Protein 7E0Z (pdb70)

B-factor: mean 30.88, std 7.84, range [14.85, 77.68]

Secondary structure (DSSP, 8-state):
-HHHHHHHHHHHHHHHHHT-------GGGEEEEEEEEE-SSEEEEEEEETTT--EEEEEEEEHHHHHHTT-HHHHHHHHHHHHH---TTBPPEEEEEE-SSEEEEEEEP-TT-BHHHHHHHH-S--HHHHHHHHHHHHHHHHHHHHTTEE----SGGGEEE-TTS-EEE---TT-EE-SS-B--EE-GGG--HHHHTT--B-THHHHHHHHHHHHHHHHSS-SS--SSHHHHHHHHHHT-----TTS-HHHHHHHHHHS-SSTTT-TTSSTTTTHHHHTSGGGTT--HHHHHTT-SPPS-----SSTT--TTS--------------STGGGTT-/---------EE-

GO terms:
  GO:0004691 cAMP-dependent protein kinase activity (F, IDA)
  GO:0036126 sperm flagellum (C, IDA)
  GO:0001669 acrosomal vesicle (C, IDA)
  GO:0045879 negative regulation of smoothened signaling pathway (P, IDA)
  GO:0051726 regulation of cell cycle (P, IDA)
  GO:0048240 sperm capacitation (P, IDA)
  GO:0106310 protein serine kinase activity (F, EXP)
  GO:0035773 insulin secretion involved in cellular response to glucose stimulus (P, IMP)
  GO:0005515 protein binding (F, IPI)
  GO:0097546 ciliary base (C, IDA)
  GO:0004672 protein kinase activity (F, IDA)
  GO:0004674 protein serine/threonine kinase activity (F, IDA)
  GO:0031594 neuromuscular junction (C, IDA)
  GO:0005634 nucleus (C, IDA)
  GO:0005737 cytoplasm (C, IDA)
  GO:0005739 mitochondrion (C, IDA)
  GO:0005811 lipid droplet (C, IDA)
  GO:0005829 cytosol (C, IDA)
  GO:0005886 plasma membrane (C, IDA)
  GO:0045722 positive regulation of gluconeogenesis (P, IDA)

Foldseek 3Di:
DVVVVVLVVQLVQLVVLLVVFAQPDDPVQKDFDAFQAADDFGTWTWIARVPVGAIWIKTKGWVVVCVVVVQLVLVLQQQSNQDRHDAPQAWHFDGWHAAQTITITTTHDAQQAFQLVVLLVVLADALVQLLLQLLRLLVVLVNCVSNQKAQAADDRNQWGQHQQRYTYGHDSSRIDRDDAWDFEDYDLLQAALCNVVRPTDGNLSSLSSSLQRSQCRHRVHGFFDDDDSVRSSVVLNVLDGDHDPPDDPLNVVLSSQSSPNPLCRHAQNHPVHSVVVCVRPSNPVPPSVCSRVVVDRRPDGGDADDPPGNVNGDHDDDDDDDRPGRDPCVSNVSD/DDDDDDDDDDDD

Organism: Mus musculus (NCBI:txid10090)

Radius of gyration: 19.73 Å; Cα contacts (8 Å, |Δi|>4): 624; chains: 2; bounding box: 48×46×60 Å

Sequence (347 aa):
ESVKEFLAKAKEDFLKKWETPQNTAQLDQFDRIKTLGTGSFGRVMLVKHKESGNHYAMKILDKQKVVKLKQIEHTLNEKRILQAVNFPFLVKLEFSFKDNSNLYMVMEYVAGGEMFSHLRRIGRFSEPHARFYAAQIVLTFEYLHSLDLIYRDLKPENLLIDQQGYIQVTDFGFAKRVKGRTWLCGTPEYLAPEIILSKGYNKAVDWWALGVLIYEMAAGYPPFFADQPIQIYEKIVSGKVRFPSHFSSDLKDLLRNLLQVDLTKRFGNLKNGVNDIKNHKWFATTDWIAIYQRKVEAPFIPKFKGPGDTSNFDDYEEEEIRVINEKCGKEFTEFTRSAIRRASTIE

Solvent-accessible surface area: 15486 Å² total

InterPro domains:
  IPR000719 Protein kinase domain [PF00069] (45-298)
  IPR000719 Protein kinase domain [PS50011] (44-298)
  IPR000719 Protein kinase domain [SM00220] (44-298)
  IPR000961 AGC-kinase, C-terminal [PS51285] (299-351)
  IPR000961 AGC-kinase, C-terminal [SM00133] (299-351)
  IPR008271 Serine/threonine-protein kinase, active site [PS00108] (163-175)
  IPR011009 Protein kinase-like domain superfamily [SSF56112] (28-339)
  IPR017441 Protein kinase, ATP binding site [PS00107] (50-73)
  IPR044109 cAMP-dependent protein kinase catalytic subunit [cd14209] (42-331)

Structure (mmCIF, N/CA/C/O backbone):
data_7E0Z
#
_entry.id   7E0Z
#
_cell.length_a   52.571
_cell.length_b   70.485
_cell.length_c   99.035
_cell.angle_alpha   90.000
_cell.angle_beta   90.000
_cell.angle_gamma   90.000
#
_symmetry.space_group_name_H-M   'P 2 21 21'
#
loop_
_entity.id
_entity.type
_entity.pdbx_description
1 polymer 'cAMP-dependent protein kinase catalytic subunit alpha'
2 polymer PLN
3 non-polymer 'PHOSPHOAMINOPHOSPHONIC ACID-ADENYLATE ESTER'
4 non-polymer 'MAGNESIUM ION'
5 water water
#
loop_
_atom_site.group_PDB
_atom_site.id
_atom_site.type_symbol
_atom_site.label_atom_id
_atom_site.label_alt_id
_atom_site.label_comp_id
_atom_site.label_asym_id
_atom_site.label_entity_id
_atom_site.label_seq_id
_atom_site.pdbx_PDB_ins_code
_atom_site.Cartn_x
_atom_site.Cartn_y
_atom_site.Cartn_z
_atom_site.occupancy
_atom_site.B_iso_or_equiv
_atom_site.auth_seq_id
_atom_site.auth_comp_id
_atom_site.auth_asym_id
_atom_site.auth_atom_id
_atom_site.pdbx_PDB_model_num
ATOM 1 N N . GLU A 1 17 ? 16.767 -7.467 44.951 1.00 39.63 13 GLU A N 1
ATOM 2 C CA . GLU A 1 17 ? 15.791 -6.379 44.984 1.00 44.30 13 GLU A CA 1
ATOM 3 C C . GLU A 1 17 ? 14.733 -6.556 43.886 1.00 42.53 13 GLU A C 1
ATOM 4 O O . GLU A 1 17 ? 15.052 -6.967 42.768 1.00 41.60 13 GLU A O 1
ATOM 10 N N . SER A 1 18 ? 13.474 -6.248 44.209 1.00 41.50 14 SER A N 1
ATOM 11 C CA . SER A 1 18 ? 12.408 -6.320 43.211 1.00 37.97 14 SER A CA 1
ATOM 12 C C . SER A 1 18 ? 12.689 -5.395 42.032 1.00 40.72 14 SER A C 1
ATOM 13 O O . SER A 1 18 ? 12.528 -5.788 40.868 1.00 36.82 14 SER A O 1
ATOM 15 N N . VAL A 1 19 ? 13.125 -4.168 42.319 1.00 38.58 15 VAL A N 1
ATOM 16 C CA . VAL A 1 19 ? 13.399 -3.187 41.271 1.00 36.50 15 VAL A CA 1
ATOM 17 C C . VAL A 1 19 ? 14.485 -3.697 40.329 1.00 37.82 15 VAL A C 1
ATOM 18 O O . VAL A 1 19 ? 14.343 -3.639 39.100 1.00 38.37 15 VAL A O 1
ATOM 22 N N . LYS A 1 20 ? 15.582 -4.214 40.894 1.00 36.74 16 LYS A N 1
ATOM 23 C CA . LYS A 1 20 ? 16.716 -4.651 40.082 1.00 35.28 16 LYS A CA 1
ATOM 24 C C . LYS A 1 20 ? 16.316 -5.779 39.136 1.00 39.69 16 LYS A C 1
ATOM 25 O O . LYS A 1 20 ? 16.675 -5.769 37.949 1.00 33.25 16 LYS A O 1
ATOM 27 N N . GLU A 1 21 ? 15.570 -6.767 39.648 1.00 34.47 17 GLU A N 1
ATOM 28 C CA . GLU A 1 21 ? 15.097 -7.851 38.794 1.00 36.11 17 GLU A CA 1
ATOM 29 C C . GLU A 1 21 ? 14.175 -7.316 37.704 1.00 39.24 17 GLU A C 1
ATOM 30 O O . GLU A 1 21 ? 14.290 -7.716 36.535 1.00 35.14 17 GLU A O 1
ATOM 32 N N . PHE A 1 22 ? 13.270 -6.393 38.068 1.00 33.69 18 PHE A N 1
ATOM 33 C CA . PHE A 1 22 ? 12.395 -5.762 37.080 1.00 33.69 18 PHE A CA 1
ATOM 34 C C . PHE A 1 22 ? 13.206 -5.105 35.964 1.00 33.07 18 PHE A C 1
ATOM 35 O O . PHE A 1 22 ? 12.963 -5.348 34.778 1.00 30.20 18 PHE A O 1
ATOM 43 N N . LEU A 1 23 ? 14.185 -4.272 36.331 1.00 34.99 19 LEU A N 1
ATOM 44 C CA . LEU A 1 23 ? 14.995 -3.592 35.324 1.00 36.38 19 LEU A CA 1
ATOM 45 C C . LEU A 1 23 ? 15.719 -4.584 34.428 1.00 33.32 19 LEU A C 1
ATOM 46 O O . LEU A 1 23 ? 15.819 -4.373 33.211 1.00 32.09 19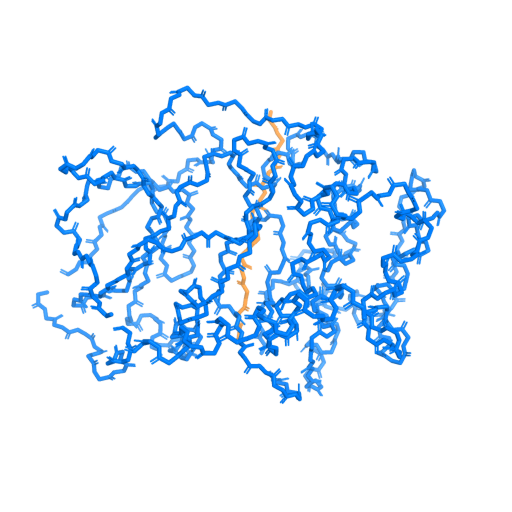 LEU A O 1
ATOM 51 N N . ALA A 1 24 ? 16.232 -5.670 35.016 1.00 33.62 20 ALA A N 1
ATOM 52 C CA . ALA A 1 24 ? 16.990 -6.649 34.243 1.00 32.72 20 ALA A CA 1
ATOM 53 C C . ALA A 1 24 ? 16.114 -7.314 33.192 1.00 30.48 20 ALA A C 1
ATOM 54 O O . ALA A 1 24 ? 16.551 -7.531 32.055 1.00 29.25 20 ALA A O 1
ATOM 56 N N . LYS A 1 25 ? 14.867 -7.636 33.548 1.00 29.27 21 LYS A N 1
ATOM 57 C CA . LYS A 1 25 ? 13.940 -8.159 32.549 1.00 33.14 21 LYS A CA 1
ATOM 58 C C . LYS A 1 25 ? 13.578 -7.097 31.509 1.00 32.23 21 LYS A C 1
ATOM 59 O O . LYS A 1 25 ? 13.473 -7.406 30.317 1.00 30.26 21 LYS A O 1
ATOM 65 N N . ALA A 1 26 ? 13.388 -5.839 31.940 1.00 31.51 22 ALA A N 1
ATOM 66 C CA . ALA A 1 26 ? 13.130 -4.754 30.995 1.00 31.52 22 ALA A CA 1
ATOM 67 C C . ALA A 1 26 ? 14.253 -4.639 29.967 1.00 31.88 22 ALA A C 1
ATOM 68 O O . ALA A 1 26 ? 13.993 -4.442 28.775 1.00 29.72 22 ALA A O 1
ATOM 70 N N . LYS A 1 27 ? 15.508 -4.781 30.410 1.00 29.76 23 LYS A N 1
ATOM 71 C CA . LYS A 1 27 ? 16.636 -4.727 29.489 1.00 28.99 23 LYS A CA 1
ATOM 72 C C . LYS A 1 27 ? 16.571 -5.854 28.470 1.00 31.76 23 LYS A C 1
ATOM 73 O O . LYS A 1 27 ? 16.819 -5.635 27.277 1.00 33.67 23 LYS A O 1
ATOM 79 N N . GLU A 1 28 ? 16.225 -7.065 28.918 1.00 33.67 24 GLU A N 1
ATOM 80 C CA . GLU A 1 28 ? 16.120 -8.198 28.002 1.00 31.22 24 GLU A CA 1
ATOM 81 C C . GLU A 1 28 ? 15.079 -7.931 26.921 1.00 31.58 24 GLU A C 1
ATOM 82 O O . GLU A 1 28 ? 15.354 -8.088 25.726 1.00 31.99 24 GLU A O 1
ATOM 84 N N . ASP A 1 29 ? 13.871 -7.529 27.331 1.00 32.95 25 ASP A N 1
ATOM 85 C CA . ASP A 1 29 ? 12.835 -7.134 26.376 1.00 36.82 25 ASP A CA 1
ATOM 86 C C . ASP A 1 29 ? 13.352 -6.092 25.395 1.00 34.51 25 ASP A C 1
ATOM 87 O O . ASP A 1 29 ? 13.133 -6.198 24.182 1.00 31.81 25 ASP A O 1
ATOM 92 N N . PHE A 1 30 ? 14.048 -5.074 25.913 1.00 31.25 26 PHE A N 1
ATOM 93 C CA . PHE A 1 30 ? 14.491 -3.973 25.065 1.00 29.44 26 PHE A CA 1
ATOM 94 C C . PHE A 1 30 ? 15.512 -4.438 24.032 1.00 30.26 26 PHE A C 1
ATOM 95 O O . PHE A 1 30 ? 15.382 -4.125 22.842 1.00 33.97 26 PHE A O 1
ATOM 103 N N . LEU A 1 31 ? 16.544 -5.181 24.461 1.00 30.01 27 LEU A N 1
ATOM 104 C CA . LEU A 1 31 ? 17.594 -5.564 23.512 1.00 33.84 27 LEU A CA 1
ATOM 105 C C . LEU A 1 31 ? 17.038 -6.416 22.377 1.00 36.91 27 LEU A C 1
ATOM 106 O O . LEU A 1 31 ? 17.512 -6.315 21.234 1.00 36.74 27 LEU A O 1
ATOM 111 N N . LYS A 1 32 ? 16.013 -7.227 22.669 1.00 30.62 28 LYS A N 1
ATOM 112 C CA . LYS A 1 32 ? 15.341 -7.998 21.633 1.00 34.40 28 LYS A CA 1
ATOM 113 C C . LYS A 1 32 ? 14.719 -7.079 20.586 1.00 37.27 28 LYS A C 1
ATOM 114 O O . LYS A 1 32 ? 14.989 -7.213 19.388 1.00 37.43 28 LYS A O 1
ATOM 116 N N . LYS A 1 33 ? 13.886 -6.129 21.014 1.00 33.51 29 LYS A N 1
ATOM 117 C CA . LYS A 1 33 ? 13.274 -5.246 20.031 1.00 34.68 29 LYS A CA 1
ATOM 118 C C . LYS A 1 33 ? 14.289 -4.302 19.415 1.00 36.24 29 LYS A C 1
ATOM 119 O O . LYS A 1 33 ? 14.074 -3.828 18.298 1.00 40.39 29 LYS A O 1
ATOM 125 N N . TRP A 1 34 ? 15.384 -4.019 20.120 1.00 35.87 30 TRP A N 1
ATOM 126 C CA . TRP A 1 34 ? 16.422 -3.141 19.589 1.00 35.26 30 TRP A CA 1
ATOM 127 C C . TRP A 1 34 ? 17.034 -3.705 18.317 1.00 38.90 30 TRP A C 1
ATOM 128 O O . TRP A 1 34 ? 17.497 -2.948 17.458 1.00 35.73 30 TRP A O 1
ATOM 139 N N . GLU A 1 35 ? 17.061 -5.031 18.195 1.00 40.71 31 GLU A N 1
ATOM 140 C CA . GLU A 1 35 ? 17.530 -5.710 16.998 1.00 45.68 31 GLU A CA 1
ATOM 141 C C . GLU A 1 35 ? 16.390 -6.150 16.083 1.00 47.85 31 GLU A C 1
ATOM 142 O O . GLU A 1 35 ? 16.630 -6.895 15.133 1.00 53.07 31 GLU A O 1
ATOM 148 N N . THR A 1 36 ? 15.155 -5.717 16.354 1.00 50.08 32 THR A N 1
ATOM 149 C CA . THR A 1 36 ? 14.020 -5.958 15.468 1.00 46.68 32 THR A CA 1
ATOM 150 C C . THR A 1 36 ? 14.054 -5.058 14.237 1.00 49.68 32 THR A C 1
ATOM 151 O O . THR A 1 36 ? 13.541 -5.471 13.188 1.00 56.04 32 THR A O 1
ATOM 153 N N . PRO A 1 37 ? 14.603 -3.816 14.309 1.00 53.38 33 PRO A N 1
ATOM 154 C CA . PRO A 1 37 ? 14.792 -3.038 13.071 1.00 67.76 33 PRO A CA 1
ATOM 155 C C . PRO A 1 37 ? 15.378 -3.830 11.884 1.00 64.80 33 PRO A C 1
ATOM 156 O O . PRO A 1 37 ? 14.623 -4.255 10.992 1.00 56.17 33 PRO A O 1
ATOM 160 N N . GLN A 1 39 ? 9.995 -2.476 9.728 1.00 49.92 35 GLN A N 1
ATOM 161 C CA . GLN A 1 39 ? 10.254 -1.590 8.590 1.00 53.20 35 GLN A CA 1
ATOM 162 C C . GLN A 1 39 ? 9.004 -1.393 7.740 1.00 50.67 35 GLN A C 1
ATOM 163 O O . GLN A 1 39 ? 8.432 -2.366 7.254 1.00 57.95 35 GLN A O 1
ATOM 169 N N . ASN A 1 40 ? 8.596 -0.141 7.551 1.00 42.89 36 ASN A N 1
ATOM 170 C CA . ASN A 1 40 ? 7.466 0.206 6.686 1.00 43.55 36 ASN A CA 1
ATOM 171 C C . ASN A 1 40 ? 6.216 -0.599 7.065 1.00 38.14 36 ASN A C 1
ATOM 172 O O . ASN A 1 40 ? 5.744 -1.456 6.323 1.00 36.20 36 ASN A O 1
ATOM 177 N N . THR A 1 41 ? 5.683 -0.304 8.249 1.00 36.73 37 THR A N 1
ATOM 178 C CA . THR A 1 41 ? 4.538 -1.065 8.749 1.00 39.02 37 THR A CA 1
ATOM 179 C C . THR A 1 41 ? 3.196 -0.411 8.412 1.00 35.05 37 THR A C 1
ATOM 180 O O . THR A 1 41 ? 2.148 -0.926 8.831 1.00 36.91 37 THR A O 1
ATOM 184 N N . ALA A 1 42 ? 3.209 0.698 7.671 1.00 35.85 38 ALA A N 1
ATOM 185 C CA . ALA A 1 42 ? 2.014 1.378 7.176 1.00 29.05 38 ALA A CA 1
ATOM 186 C C . ALA A 1 42 ? 2.434 2.243 5.988 1.00 33.57 38 ALA A C 1
ATOM 187 O O . ALA A 1 42 ? 3.603 2.248 5.584 1.00 32.75 38 ALA A O 1
ATOM 189 N N . GLN A 1 43 ? 1.470 2.965 5.415 1.00 28.02 39 GLN A N 1
ATOM 190 C CA . GLN A 1 43 ? 1.747 3.902 4.335 1.00 29.19 39 GLN A CA 1
ATOM 191 C C . GLN A 1 43 ? 0.827 5.111 4.469 1.00 29.48 39 GLN A C 1
ATOM 192 O O . GLN A 1 43 ? -0.269 5.020 5.038 1.00 28.06 39 GLN A O 1
ATOM 198 N N . LE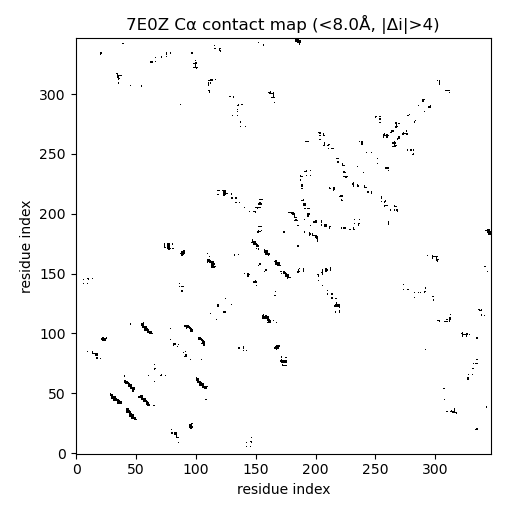U A 1 44 ? 1.286 6.246 3.932 1.00 27.37 40 LEU A N 1
ATOM 199 C CA . LEU A 1 44 ? 0.573 7.515 4.119 1.00 27.54 40 LEU A CA 1
ATOM 200 C C . LEU A 1 44 ? -0.874 7.433 3.629 1.00 31.88 40 LEU A C 1
ATOM 201 O O . LEU A 1 44 ? -1.791 7.962 4.276 1.00 25.69 40 LEU A O 1
ATOM 206 N N . ASP A 1 45 ? -1.089 6.751 2.497 1.00 32.06 41 ASP A N 1
ATOM 207 C CA 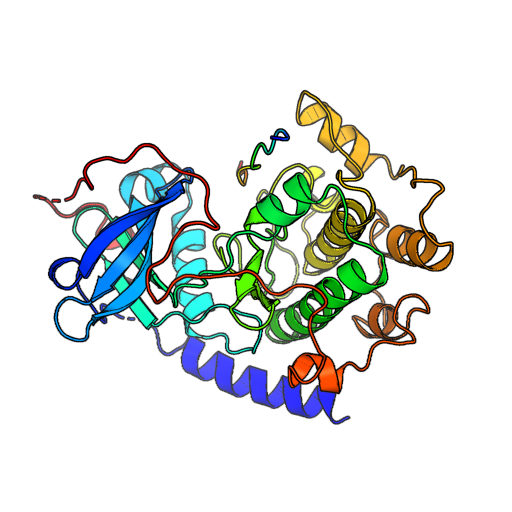. ASP A 1 45 ? -2.375 6.423 1.886 1.00 33.55 41 ASP A CA 1
ATOM 208 C C . ASP A 1 45 ? -3.469 5.999 2.852 1.00 28.31 41 ASP A C 1
ATOM 209 O O . ASP A 1 45 ? -4.657 6.088 2.533 1.00 28.30 41 ASP A O 1
ATOM 214 N N . GLN A 1 46 ? -3.080 5.428 3.975 1.00 27.15 42 GLN A N 1
ATOM 215 C CA . GLN A 1 46 ? -4.039 4.765 4.838 1.00 29.93 42 GLN A CA 1
ATOM 216 C C . GLN A 1 46 ? -4.664 5.695 5.861 1.00 25.95 42 GLN A C 1
ATOM 217 O O . GLN A 1 46 ? -5.600 5.273 6.551 1.00 24.81 42 GLN A O 1
ATOM 223 N N . PHE A 1 47 ? -4.192 6.947 5.951 1.00 25.32 43 PHE A N 1
ATOM 224 C CA . PHE A 1 47 ? -4.598 7.882 6.995 1.00 23.45 43 PHE A CA 1
ATOM 225 C C . PHE A 1 47 ? -5.201 9.147 6.397 1.00 27.39 43 PHE A C 1
ATOM 226 O O . PHE A 1 47 ? -4.617 9.754 5.491 1.00 25.36 43 PHE A O 1
ATOM 234 N N . ASP A 1 48 ? -6.372 9.540 6.904 1.00 23.27 44 ASP A N 1
ATOM 235 C CA . ASP A 1 48 ? -6.820 10.921 6.769 1.00 26.15 44 ASP A CA 1
ATOM 236 C C . ASP A 1 48 ? -6.001 11.820 7.697 1.00 28.99 44 ASP A C 1
ATOM 237 O O . ASP A 1 48 ? -5.924 11.568 8.906 1.00 30.20 44 ASP A O 1
ATOM 242 N N . ARG A 1 49 ? -5.383 12.863 7.143 1.00 30.98 45 ARG A N 1
ATOM 243 C CA . ARG A 1 49 ? -4.725 13.880 7.959 1.00 26.25 45 ARG A CA 1
ATOM 244 C C . ARG A 1 49 ? -5.763 14.920 8.367 1.00 32.81 45 ARG A C 1
ATOM 245 O O . ARG A 1 49 ? -6.425 15.515 7.509 1.00 29.65 45 ARG A O 1
ATOM 253 N N . ILE A 1 50 ? -5.928 15.126 9.670 1.00 30.73 46 ILE A N 1
ATOM 254 C CA . ILE A 1 50 ? -7.044 15.893 10.203 1.00 26.65 46 ILE A CA 1
ATOM 255 C C . ILE A 1 50 ? -6.608 17.272 10.707 1.00 24.46 46 ILE A C 1
ATOM 256 O O . ILE A 1 50 ? -7.214 18.284 10.356 1.00 29.23 46 ILE A O 1
ATOM 261 N N . LYS A 1 51 ? -5.553 17.338 11.517 1.00 23.81 47 LYS A N 1
ATOM 262 C CA . LYS A 1 51 ? -5.226 18.610 12.151 1.00 25.47 47 LYS A CA 1
ATOM 263 C C . LYS A 1 51 ? -3.790 18.570 12.638 1.00 21.42 47 LYS A C 1
ATOM 264 O O . LYS A 1 51 ? -3.309 17.530 13.073 1.00 24.72 47 LYS A O 1
ATOM 270 N N . THR A 1 52 ? -3.119 19.711 12.584 1.00 22.75 48 THR A N 1
ATOM 271 C CA . THR A 1 52 ? -1.784 19.814 13.151 1.00 25.74 48 THR A CA 1
ATOM 272 C C . THR A 1 52 ? -1.855 19.977 14.664 1.00 26.25 48 THR A C 1
ATOM 273 O O . THR A 1 52 ? -2.570 20.844 15.182 1.00 25.99 48 THR A O 1
ATOM 277 N N . LEU A 1 53 ? -1.102 19.143 15.373 1.00 26.05 49 LEU A N 1
ATOM 278 C CA . LEU A 1 53 ? -1.064 19.197 16.826 1.00 26.67 49 LEU A CA 1
ATOM 279 C C . LEU A 1 53 ? 0.100 20.012 17.342 1.00 26.63 49 LEU A C 1
ATOM 280 O O . LEU A 1 53 ? 0.055 20.494 18.481 1.00 26.46 49 LEU A O 1
ATOM 285 N N . GLY A 1 54 ? 1.140 20.145 16.537 1.00 24.44 50 GLY A N 1
ATOM 286 C CA . GLY A 1 54 ? 2.361 20.796 16.932 1.00 25.50 50 GLY A CA 1
ATOM 287 C C . GLY A 1 54 ? 3.266 20.847 15.729 1.00 28.48 50 GLY A C 1
ATOM 288 O O . GLY A 1 54 ? 3.244 19.931 14.897 1.00 28.91 50 GLY A O 1
ATOM 289 N N . THR A 1 55 ? 4.035 21.920 15.604 1.00 26.04 51 THR A N 1
ATOM 290 C CA . THR A 1 55 ? 4.986 22.072 14.518 1.00 30.44 51 THR A CA 1
ATOM 291 C C . THR A 1 55 ? 6.388 22.133 15.098 1.00 34.43 51 THR A C 1
ATOM 292 O O . THR A 1 55 ? 6.589 22.616 16.215 1.00 40.58 51 THR A O 1
ATOM 296 N N . GLY A 1 56 ? 7.352 21.638 14.335 1.00 35.64 52 GLY A N 1
ATOM 297 C CA . GLY A 1 56 ? 8.731 21.683 14.764 1.00 32.97 52 GLY A CA 1
ATOM 298 C C . GLY A 1 56 ? 9.643 22.106 13.637 1.00 35.60 52 GLY A C 1
ATOM 299 O O . GLY A 1 56 ? 9.175 22.478 12.555 1.00 36.21 52 GLY A O 1
ATOM 300 N N . SER A 1 57 ? 10.955 22.038 13.874 1.00 40.16 53 SER A N 1
ATOM 301 C CA . SER A 1 57 ? 11.902 22.572 12.904 1.00 37.37 53 SER A CA 1
ATOM 302 C C . SER A 1 57 ? 11.984 21.706 11.658 1.00 37.95 53 SER A C 1
ATOM 303 O O . SER A 1 57 ? 12.237 22.226 10.560 1.00 34.47 53 SER A O 1
ATOM 306 N N . PHE A 1 58 ? 11.758 20.396 11.797 1.00 34.59 54 PHE A N 1
ATOM 307 C CA . PHE A 1 58 ? 11.887 19.460 10.686 1.00 34.39 54 PHE A CA 1
ATOM 308 C C . PHE A 1 58 ? 10.547 18.950 10.177 1.00 33.76 54 PHE A C 1
ATOM 309 O O . PHE A 1 58 ? 10.513 18.233 9.171 1.00 32.51 54 PHE A O 1
ATOM 317 N N . GLY A 1 59 ? 9.443 19.327 10.821 1.00 37.26 55 GLY A N 1
ATOM 318 C CA . GLY A 1 59 ? 8.128 18.986 10.313 1.00 31.13 55 GLY A CA 1
ATOM 319 C C . GLY A 1 59 ? 7.001 19.310 11.272 1.00 34.42 55 GLY A C 1
ATOM 320 O O . GLY A 1 59 ? 6.984 20.379 11.900 1.00 33.57 55 GLY A O 1
ATOM 321 N N . ARG A 1 60 ? 6.048 18.389 11.393 1.00 27.22 56 ARG A N 1
ATOM 322 C CA . ARG A 1 60 ? 4.914 18.602 12.273 1.00 29.41 56 ARG A CA 1
ATOM 323 C C . ARG A 1 60 ? 4.379 17.260 12.757 1.00 27.91 56 ARG A C 1
ATOM 324 O O . ARG A 1 60 ? 4.671 16.199 12.196 1.00 21.25 56 ARG A O 1
ATOM 332 N N . VAL A 1 61 ? 3.584 17.324 13.816 1.00 25.01 57 VAL A N 1
ATOM 333 C CA . VAL A 1 61 ? 2.798 16.191 14.282 1.00 25.09 57 VAL A CA 1
ATOM 334 C C . VAL A 1 61 ? 1.336 16.496 13.984 1.00 22.82 57 VAL A C 1
ATOM 335 O O . VAL A 1 61 ? 0.852 17.602 14.270 1.00 23.21 57 VAL A O 1
ATOM 339 N N . MET A 1 62 ? 0.643 15.537 13.379 1.00 20.67 58 MET A N 1
ATOM 340 C CA . MET A 1 62 ? -0.747 15.736 13.010 1.00 22.74 58 MET A CA 1
ATOM 341 C C . MET A 1 62 ? -1.606 14.680 13.671 1.00 20.94 58 MET A C 1
ATOM 342 O O . MET A 1 62 ? -1.185 13.531 13.826 1.00 22.50 58 MET A O 1
ATOM 347 N N . LEU A 1 63 ? -2.805 15.080 14.060 1.00 20.03 59 LEU A N 1
ATOM 348 C CA . LEU A 1 63 ? -3.858 14.105 14.282 1.00 25.09 59 LEU A CA 1
ATOM 349 C C . LEU A 1 63 ? -4.233 13.475 12.953 1.00 25.67 59 LEU A C 1
ATOM 350 O O . LEU A 1 63 ? -4.524 14.179 11.979 1.00 22.51 59 LEU A O 1
ATOM 355 N N . VAL A 1 64 ? -4.215 12.148 12.906 1.00 21.82 60 VAL A N 1
ATOM 356 C CA . VAL A 1 64 ? -4.668 11.411 11.741 1.00 24.88 60 VAL A CA 1
ATOM 357 C C . VAL A 1 64 ? -5.680 10.361 12.185 1.00 24.40 60 VAL A C 1
ATOM 358 O O . VAL A 1 64 ? -5.849 10.077 13.374 1.00 24.66 60 VAL A O 1
ATOM 362 N N . LYS A 1 65 ? -6.370 9.802 11.199 1.00 21.52 61 LYS A N 1
ATOM 363 C CA . LYS A 1 65 ? -7.337 8.741 11.410 1.00 25.07 61 LYS A CA 1
ATOM 364 C C . LYS A 1 65 ? -7.068 7.660 10.381 1.00 25.43 61 LYS A C 1
ATOM 365 O O . LYS A 1 65 ? -7.027 7.952 9.180 1.00 22.75 61 LYS A O 1
ATOM 371 N N . HIS A 1 66 ? -6.869 6.427 10.856 1.00 25.67 62 HIS A N 1
ATOM 372 C CA . HIS A 1 66 ? -6.820 5.255 9.984 1.00 23.93 62 HIS A CA 1
ATOM 373 C C . HIS A 1 66 ? -8.179 5.075 9.309 1.00 25.24 62 HIS A C 1
ATOM 374 O O . HIS A 1 66 ? -9.182 4.822 9.983 1.00 24.86 62 HIS A O 1
ATOM 381 N N . LYS A 1 67 ? -8.215 5.198 7.975 1.00 24.49 63 LYS A N 1
ATOM 382 C CA . LYS A 1 67 ? -9.500 5.287 7.285 1.00 23.57 63 LYS A CA 1
ATOM 383 C C . LYS A 1 67 ? -10.333 4.020 7.440 1.00 26.27 63 LYS A C 1
ATOM 384 O O . LYS A 1 67 ? -11.564 4.103 7.535 1.00 24.35 63 LYS A O 1
ATOM 390 N N . GLU A 1 68 ? -9.693 2.848 7.510 1.00 23.54 64 GLU A N 1
ATOM 391 C CA . GLU A 1 68 ? -10.451 1.602 7.467 1.00 29.53 64 GLU A CA 1
ATOM 392 C C . GLU A 1 68 ? -10.879 1.122 8.852 1.00 28.35 64 GLU A C 1
ATOM 393 O O . GLU A 1 68 ? -12.024 0.684 9.019 1.00 26.82 64 GLU A O 1
ATOM 399 N N . SER A 1 69 ? -10.000 1.232 9.851 1.00 27.00 65 SER A N 1
ATOM 400 C CA . SER A 1 69 ? -10.335 0.873 11.228 1.00 32.89 65 SER A CA 1
ATOM 401 C C . SER A 1 69 ? -11.021 2.002 11.995 1.00 29.98 65 SER A C 1
ATOM 402 O O . SER A 1 69 ? -11.808 1.731 12.914 1.00 30.75 65 SER A O 1
ATOM 405 N N . GLY A 1 70 ? -10.732 3.257 11.662 1.00 25.91 66 GLY A N 1
ATOM 406 C CA . GLY A 1 70 ? -11.297 4.385 12.371 1.00 26.22 66 GLY A CA 1
ATOM 407 C C . GLY A 1 70 ? -10.516 4.841 13.582 1.00 23.77 66 GLY A C 1
ATOM 408 O O . GLY A 1 70 ? -10.940 5.794 14.250 1.00 25.97 66 GLY A O 1
ATOM 409 N N . ASN A 1 71 ? -9.386 4.216 13.877 1.00 23.60 67 ASN A N 1
ATOM 410 C CA . ASN A 1 71 ? -8.576 4.641 15.007 1.00 26.07 67 ASN A CA 1
ATOM 411 C C . ASN A 1 71 ? -7.822 5.920 14.678 1.00 26.46 67 ASN A C 1
ATOM 412 O O . ASN A 1 71 ? -7.386 6.139 13.540 1.00 25.83 67 ASN A O 1
ATOM 417 N N . HIS A 1 72 ? -7.663 6.763 15.693 1.00 24.40 68 HIS A N 1
ATOM 418 C CA . HIS A 1 72 ? -6.881 7.986 15.587 1.00 25.58 68 HIS A CA 1
ATOM 419 C C . HIS A 1 72 ? -5.471 7.781 16.128 1.00 24.27 68 HIS A C 1
ATOM 420 O O . HIS A 1 72 ? -5.242 7.003 17.058 1.00 27.85 68 HIS A O 1
ATOM 427 N N . TYR A 1 73 ? -4.529 8.505 15.532 1.00 23.06 69 TYR A N 1
ATOM 428 C CA . TYR A 1 73 ? -3.127 8.440 15.902 1.00 22.53 69 TYR A CA 1
ATOM 429 C C . TYR A 1 73 ? -2.519 9.837 15.758 1.00 24.83 69 TYR A C 1
ATOM 430 O O . TYR A 1 73 ? -3.127 10.748 15.183 1.00 23.74 69 TYR A O 1
ATOM 439 N N . ALA A 1 74 ? -1.296 9.999 16.263 1.00 20.86 70 ALA A N 1
ATOM 440 C CA . ALA A 1 74 ? -0.510 11.221 16.094 1.00 23.63 70 ALA A CA 1
ATOM 441 C C . ALA A 1 74 ? 0.687 10.873 15.211 1.00 24.33 70 ALA A C 1
ATOM 442 O O . ALA A 1 74 ? 1.535 10.064 15.604 1.00 26.24 70 ALA A O 1
ATOM 444 N N . MET A 1 75 ? 0.757 11.469 14.017 1.00 22.60 71 MET A N 1
ATOM 445 C CA . MET A 1 75 ? 1.797 11.149 13.044 1.00 20.76 71 MET A CA 1
ATOM 446 C C . MET A 1 75 ? 2.822 12.276 13.010 1.00 22.51 71 MET A C 1
ATOM 447 O O . MET A 1 75 ? 2.502 13.406 12.628 1.00 19.35 71 MET A O 1
ATOM 452 N N . LYS A 1 76 ? 4.045 11.974 13.444 1.00 23.18 72 LYS A N 1
ATOM 453 C CA . LYS A 1 76 ? 5.158 12.888 13.253 1.00 20.29 72 LYS A CA 1
ATOM 454 C C . LYS A 1 76 ? 5.698 12.730 11.834 1.00 27.01 72 LYS A C 1
ATOM 455 O O . LYS A 1 76 ? 5.999 11.611 11.390 1.00 21.68 72 LYS A O 1
ATOM 461 N N . ILE A 1 77 ? 5.808 13.851 11.122 1.00 25.53 73 ILE A N 1
ATOM 462 C CA . ILE A 1 77 ? 6.354 13.892 9.769 1.00 24.90 73 ILE A CA 1
ATOM 463 C C . ILE A 1 77 ? 7.697 14.606 9.809 1.00 21.85 73 ILE A C 1
ATOM 464 O O . ILE A 1 77 ? 7.785 15.748 10.274 1.00 28.16 73 ILE A O 1
ATOM 469 N N . LEU A 1 78 ? 8.735 13.941 9.315 1.00 24.63 74 LEU A N 1
ATOM 470 C CA . LEU A 1 78 ? 10.083 14.494 9.235 1.00 28.09 74 LEU A CA 1
ATOM 471 C C . LEU A 1 78 ? 10.504 14.586 7.772 1.00 29.28 74 LEU A C 1
ATOM 472 O O . LEU A 1 78 ? 10.382 13.610 7.030 1.00 28.28 74 LEU A O 1
ATOM 477 N N . ASP A 1 79 ? 11.004 15.752 7.365 1.00 31.85 75 ASP A N 1
ATOM 478 C CA . ASP A 1 79 ? 11.430 15.982 5.993 1.00 27.71 75 ASP A CA 1
ATOM 479 C C . ASP A 1 79 ? 12.863 15.504 5.828 1.00 27.80 75 ASP A C 1
ATOM 480 O O . ASP A 1 79 ? 13.776 16.068 6.436 1.00 29.96 75 ASP A O 1
ATOM 485 N N . LYS A 1 80 ? 13.059 14.486 4.984 1.00 31.78 76 LYS A N 1
ATOM 486 C CA . LYS A 1 80 ? 14.358 13.815 4.911 1.00 36.05 76 LYS A CA 1
ATOM 487 C C . LYS A 1 80 ? 15.468 14.772 4.489 1.00 34.99 76 LYS A C 1
ATOM 488 O O . LYS A 1 80 ? 16.587 14.711 5.021 1.00 29.60 76 LYS A O 1
ATOM 494 N N . GLN A 1 81 ? 15.174 15.660 3.530 1.00 32.91 77 GLN A N 1
ATOM 495 C CA . GLN A 1 81 ? 16.191 16.569 3.011 1.00 33.70 77 GLN A CA 1
ATOM 496 C C . GLN A 1 81 ? 16.681 17.529 4.090 1.00 33.51 77 GLN A C 1
ATOM 497 O O . GLN A 1 81 ? 17.893 17.682 4.292 1.00 35.10 77 GLN A O 1
ATOM 503 N N . LYS A 1 82 ? 15.754 18.186 4.801 1.00 31.01 78 LYS A N 1
ATOM 504 C CA . LYS A 1 82 ? 16.183 19.105 5.850 1.00 31.11 78 LYS A CA 1
ATOM 505 C C . LYS A 1 82 ? 16.879 18.364 6.981 1.00 32.23 78 LYS A C 1
ATOM 506 O O . LYS A 1 82 ? 17.771 18.922 7.631 1.00 33.00 78 LYS A O 1
ATOM 512 N N . VAL A 1 83 ? 16.486 17.111 7.224 1.00 31.55 79 VAL A N 1
ATOM 513 C CA . VAL A 1 83 ? 17.176 16.282 8.209 1.00 32.57 79 VAL A CA 1
ATOM 514 C C . VAL A 1 83 ? 18.621 16.048 7.780 1.00 34.44 79 VAL A C 1
ATOM 515 O O . VAL A 1 83 ? 19.556 16.165 8.586 1.00 31.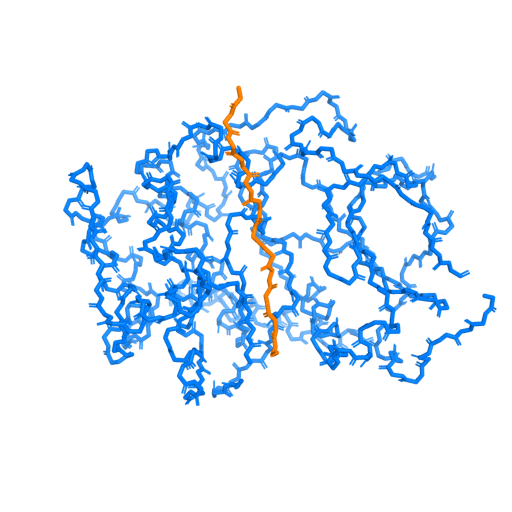42 79 VAL A O 1
ATOM 519 N N . VAL A 1 84 ? 18.830 15.733 6.500 1.00 33.80 80 VAL A N 1
ATOM 520 C CA . VAL A 1 84 ? 20.188 15.517 6.013 1.00 35.79 80 VAL A CA 1
ATOM 521 C C . VAL A 1 84 ? 20.974 16.821 6.063 1.00 34.45 80 VAL A C 1
ATOM 522 O O . VAL A 1 84 ? 22.109 16.862 6.555 1.00 29.99 80 VAL A O 1
ATOM 526 N N . LYS A 1 85 ? 20.359 17.912 5.594 1.00 33.41 81 LYS A N 1
ATOM 527 C CA . LYS A 1 85 ? 21.039 19.203 5.580 1.00 33.77 81 LYS A CA 1
ATOM 528 C C . LYS A 1 85 ? 21.555 19.580 6.965 1.00 37.57 81 LYS A C 1
ATOM 529 O O . LYS A 1 85 ? 22.646 20.155 7.095 1.00 36.23 81 LYS A O 1
ATOM 531 N N . LEU A 1 86 ? 20.805 19.239 8.016 1.00 34.67 82 LEU A N 1
ATOM 532 C CA . LEU A 1 86 ? 21.113 19.724 9.355 1.00 34.78 82 LEU A CA 1
ATOM 533 C C . LEU A 1 86 ? 21.867 18.692 10.207 1.00 37.91 82 LEU A C 1
ATOM 534 O O . LEU A 1 86 ? 21.946 18.847 11.436 1.00 35.04 82 LEU A O 1
ATOM 539 N N . LYS A 1 87 ? 22.429 17.652 9.573 1.00 36.35 83 LYS A N 1
ATOM 540 C CA . LYS A 1 87 ? 23.259 16.644 10.244 1.00 35.78 83 LYS A CA 1
ATOM 541 C C . LYS A 1 87 ? 22.484 15.895 11.334 1.00 36.14 83 LYS A C 1
ATOM 542 O O . LYS A 1 87 ? 23.014 15.616 12.413 1.00 36.76 83 LYS A O 1
ATOM 545 N N . GLN A 1 88 ? 21.226 15.533 11.038 1.00 36.30 84 GLN A N 1
ATOM 546 C CA . GLN A 1 88 ? 20.324 14.921 12.013 1.00 30.26 84 GLN A CA 1
ATOM 547 C C . GLN A 1 88 ? 19.949 13.482 11.660 1.00 33.19 84 GLN A C 1
ATOM 548 O O . GLN A 1 88 ? 18.979 12.948 12.214 1.00 27.45 84 GLN A O 1
ATOM 554 N N . ILE A 1 89 ? 20.701 12.837 10.763 1.00 29.94 85 ILE A N 1
ATOM 555 C CA . ILE A 1 89 ? 20.324 11.500 10.305 1.00 34.11 85 ILE A CA 1
ATOM 556 C C . ILE A 1 89 ? 20.359 10.504 11.461 1.00 33.49 85 ILE A C 1
ATOM 557 O O . ILE A 1 89 ? 19.383 9.777 11.705 1.00 33.23 85 ILE A O 1
ATOM 562 N N . GLU A 1 90 ? 21.485 10.449 12.187 1.00 34.35 86 GLU A N 1
ATOM 563 C CA . GLU A 1 90 ? 21.602 9.492 13.286 1.00 39.33 86 GLU A CA 1
ATOM 564 C C . GLU A 1 90 ? 20.610 9.796 14.401 1.00 32.50 86 GLU A C 1
ATOM 565 O O . GLU A 1 90 ? 20.083 8.876 15.036 1.00 32.94 86 GLU A O 1
ATOM 571 N N . HIS A 1 91 ? 20.339 11.079 14.653 1.00 31.54 87 HIS A N 1
ATOM 572 C CA . HIS A 1 91 ? 19.328 11.422 15.647 1.00 34.29 87 HIS A CA 1
ATOM 573 C C . HIS A 1 91 ? 17.971 10.861 15.252 1.00 33.25 87 HIS A C 1
ATOM 574 O O . HIS A 1 91 ? 17.255 10.279 16.083 1.00 31.97 87 HIS A O 1
ATOM 581 N N . THR A 1 92 ? 17.618 11.006 13.974 1.00 29.86 88 THR A N 1
ATOM 582 C CA . THR A 1 92 ? 16.321 10.571 13.476 1.00 24.81 88 THR A CA 1
ATOM 583 C C . THR A 1 92 ? 16.206 9.051 13.491 1.00 30.90 88 THR A C 1
ATOM 584 O O . THR A 1 92 ? 15.149 8.496 13.830 1.00 27.89 88 THR A O 1
ATOM 588 N N . LEU A 1 93 ? 17.280 8.359 13.119 1.00 26.96 89 LEU A N 1
ATOM 589 C CA . LEU A 1 93 ? 17.279 6.910 13.234 1.00 30.62 89 LEU A CA 1
ATOM 590 C C . LEU A 1 93 ? 17.211 6.478 14.700 1.00 30.34 89 LEU A C 1
ATOM 591 O O . LEU A 1 93 ? 16.497 5.525 15.032 1.00 31.65 89 LEU A O 1
ATOM 596 N N . ASN A 1 94 ? 17.930 7.180 15.591 1.00 28.72 90 ASN A N 1
ATOM 597 C CA . ASN A 1 94 ? 17.838 6.903 17.029 1.00 29.49 90 ASN A CA 1
ATOM 598 C C . ASN A 1 94 ? 16.402 7.045 17.520 1.00 30.87 90 ASN A C 1
ATOM 599 O O . ASN A 1 94 ? 15.866 6.159 18.201 1.00 26.93 90 ASN A O 1
ATOM 604 N N . GLU A 1 95 ? 15.768 8.170 17.174 1.00 30.10 91 GLU A N 1
ATOM 605 C CA . GLU A 1 95 ? 14.427 8.471 17.653 1.00 24.63 91 GLU A CA 1
ATOM 606 C C . GLU A 1 95 ? 13.479 7.318 17.387 1.00 26.85 91 GLU A C 1
ATOM 607 O O . GLU A 1 95 ? 12.818 6.812 18.305 1.00 22.11 91 GLU A O 1
ATOM 613 N N . LYS A 1 96 ? 13.417 6.869 16.131 1.00 25.81 92 LYS A N 1
ATOM 614 C CA . LYS A 1 96 ? 12.456 5.827 15.782 1.00 27.91 92 LYS A CA 1
ATOM 615 C C . LYS A 1 96 ? 12.850 4.478 16.372 1.00 26.79 92 LYS A C 1
ATOM 616 O O . LYS A 1 96 ? 11.981 3.720 16.817 1.00 27.07 92 LYS A O 1
ATOM 622 N N . ARG A 1 97 ? 14.148 4.150 16.364 1.00 29.06 93 ARG A N 1
ATOM 623 C CA . ARG A 1 97 ? 14.590 2.844 16.852 1.00 27.92 93 ARG A CA 1
ATOM 624 C C . ARG A 1 97 ? 14.345 2.703 18.349 1.00 30.39 93 ARG A C 1
ATOM 625 O O . ARG A 1 97 ? 13.926 1.637 18.822 1.00 25.86 93 ARG A O 1
ATOM 633 N N . ILE A 1 98 ? 14.601 3.770 19.106 1.00 27.63 94 ILE A N 1
ATOM 634 C CA . ILE A 1 98 ? 14.385 3.736 20.545 1.00 29.14 94 ILE A CA 1
ATOM 635 C C . ILE A 1 98 ? 12.893 3.703 20.865 1.00 27.16 94 ILE A C 1
ATOM 636 O O . ILE A 1 98 ? 12.455 2.994 21.774 1.00 27.77 94 ILE A O 1
ATOM 641 N N . LEU A 1 99 ? 12.092 4.476 20.138 1.00 27.68 95 LEU A N 1
ATOM 642 C CA . LEU A 1 99 ? 10.667 4.523 20.440 1.00 27.70 95 LEU A CA 1
ATOM 643 C C . LEU A 1 99 ? 9.995 3.177 20.207 1.00 28.45 95 LEU A C 1
ATOM 644 O O . LEU A 1 99 ? 9.032 2.837 20.905 1.00 26.88 95 LEU A O 1
ATOM 649 N N . GLN A 1 100 ? 10.488 2.389 19.249 1.00 26.57 96 GLN A N 1
ATOM 650 C CA . GLN A 1 100 ? 9.838 1.112 18.984 1.00 28.19 96 GLN A CA 1
ATOM 651 C C . GLN A 1 100 ? 10.266 0.037 19.975 1.00 28.75 96 GLN A C 1
ATOM 652 O O . GLN A 1 100 ? 9.486 -0.881 20.261 1.00 26.26 96 GLN A O 1
ATOM 658 N N . ALA A 1 101 ? 11.461 0.169 20.555 1.00 24.50 97 ALA A N 1
ATOM 659 C CA . ALA A 1 101 ? 11.995 -0.851 21.440 1.00 26.49 97 ALA A CA 1
ATOM 660 C C . ALA A 1 101 ? 11.691 -0.612 22.929 1.00 29.27 97 ALA A C 1
ATOM 661 O O . ALA A 1 101 ? 11.673 -1.579 23.704 1.00 26.74 97 ALA A O 1
ATOM 663 N N . VAL A 1 102 ? 11.436 0.636 23.359 1.00 26.60 98 VAL A N 1
ATOM 664 C CA . VAL A 1 102 ? 11.143 0.859 24.781 1.00 26.10 98 VAL A CA 1
ATOM 665 C C . VAL A 1 102 ? 9.740 0.364 25.085 1.00 28.09 98 VAL A C 1
ATOM 666 O O . VAL A 1 102 ? 8.914 0.157 24.189 1.00 30.50 98 VAL A O 1
ATOM 670 N N . ASN A 1 103 ? 9.463 0.185 26.373 1.00 23.10 99 ASN A N 1
ATOM 671 C CA . ASN A 1 103 ? 8.133 -0.228 26.814 1.00 27.40 99 ASN A CA 1
ATOM 672 C C . ASN A 1 103 ? 7.997 0.146 28.288 1.00 28.11 99 ASN A C 1
ATOM 673 O O . ASN A 1 103 ? 8.689 -0.421 29.139 1.00 25.93 99 ASN A O 1
ATOM 678 N N . PHE A 1 104 ? 7.133 1.112 28.584 1.00 30.36 100 PHE A N 1
ATOM 679 C CA . PHE A 1 104 ? 7.018 1.626 29.941 1.00 27.08 100 PHE A CA 1
ATOM 680 C C . PHE A 1 104 ? 5.720 2.408 30.030 1.00 25.90 100 PHE A C 1
ATOM 681 O O . PHE A 1 104 ? 5.281 2.972 29.020 1.00 25.82 100 PHE A O 1
ATOM 689 N N . PRO A 1 105 ? 5.065 2.436 31.199 1.00 25.12 101 PRO A N 1
ATOM 690 C CA . PRO A 1 105 ? 3.706 3.019 31.266 1.00 24.50 101 PRO A CA 1
ATOM 691 C C . PRO A 1 105 ? 3.631 4.508 30.968 1.00 29.51 101 PRO A C 1
ATOM 692 O O . PRO A 1 105 ? 2.519 5.005 30.735 1.00 29.05 101 PRO A O 1
ATOM 696 N N . PHE A 1 106 ? 4.757 5.231 30.975 1.00 23.57 102 PHE A N 1
ATOM 697 C CA . PHE A 1 106 ? 4.774 6.675 30.770 1.00 26.61 102 PHE A CA 1
ATOM 698 C C . PHE A 1 106 ? 5.520 7.071 29.498 1.00 26.70 102 PHE A C 1
ATOM 699 O O . PHE A 1 106 ? 5.858 8.248 29.325 1.00 25.18 102 PHE A O 1
ATOM 707 N N . LEU A 1 107 ? 5.773 6.109 28.608 1.00 23.25 103 LEU A N 1
ATOM 708 C CA . LEU A 1 107 ? 6.383 6.342 27.306 1.00 24.27 103 LEU A CA 1
ATOM 709 C C . LEU A 1 107 ? 5.346 6.096 26.219 1.00 29.61 103 LEU A C 1
ATOM 710 O O . LEU A 1 107 ? 4.707 5.036 26.192 1.00 24.15 103 LEU A O 1
ATOM 715 N N . VAL A 1 108 ? 5.189 7.069 25.319 1.00 24.59 104 VAL A N 1
ATOM 716 C CA . VAL A 1 108 ? 4.182 6.947 24.271 1.00 26.50 104 VAL A CA 1
ATOM 717 C C . VAL A 1 108 ? 4.466 5.728 23.400 1.00 24.96 104 VAL A C 1
ATOM 718 O O . VAL A 1 108 ? 5.624 5.391 23.118 1.00 26.32 104 VAL A O 1
ATOM 722 N N . LYS A 1 109 ? 3.397 5.058 22.975 1.00 22.85 105 LYS A N 1
ATOM 723 C CA . LYS A 1 109 ? 3.508 3.898 22.097 1.00 23.32 105 LYS A CA 1
ATOM 724 C C . LYS A 1 109 ? 3.682 4.329 20.644 1.00 23.47 105 LYS A C 1
ATOM 725 O O . LYS A 1 109 ? 3.070 5.299 20.189 1.00 21.78 105 LYS A O 1
ATOM 727 N N . LEU A 1 110 ? 4.527 3.600 19.919 1.00 26.16 106 LEU A N 1
ATOM 728 C CA . LEU A 1 110 ? 4.673 3.744 18.473 1.00 27.24 106 LEU A CA 1
ATOM 729 C C . LEU A 1 110 ? 3.885 2.615 17.817 1.00 30.01 106 LEU A C 1
ATOM 730 O O . LEU A 1 110 ? 4.158 1.438 18.070 1.00 30.38 106 LEU A O 1
ATOM 735 N N . GLU A 1 111 ? 2.888 2.972 17.013 1.00 25.87 107 GLU A N 1
ATOM 736 C CA . GLU A 1 111 ? 2.016 1.985 16.401 1.00 28.96 107 GLU A CA 1
ATOM 737 C C . GLU A 1 111 ? 2.406 1.659 14.970 1.00 29.43 107 GLU A C 1
ATOM 738 O O . GLU A 1 111 ? 2.137 0.550 14.503 1.00 34.18 107 GLU A O 1
ATOM 744 N N . PHE A 1 112 ? 2.993 2.608 14.252 1.00 28.62 108 PHE A N 1
ATOM 745 C CA . PHE A 1 112 ? 3.435 2.398 12.882 1.00 26.20 108 PHE A CA 1
ATOM 746 C C . PHE A 1 112 ? 4.607 3.328 12.618 1.00 26.95 108 PHE A C 1
ATOM 747 O O . PHE A 1 112 ? 4.762 4.358 13.278 1.00 28.72 108 PHE A O 1
ATOM 755 N N . SER A 1 113 ? 5.411 2.980 11.622 1.00 25.77 109 SER A N 1
ATOM 756 C CA . SER A 1 113 ? 6.398 3.915 11.098 1.00 26.64 109 SER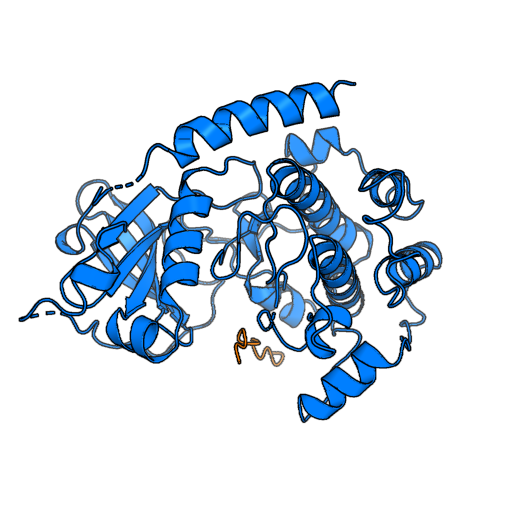 A CA 1
ATOM 757 C C . SER A 1 113 ? 6.691 3.525 9.655 1.00 28.98 109 SER A C 1
ATOM 758 O O . SER A 1 113 ? 6.583 2.353 9.285 1.00 31.32 109 SER A O 1
ATOM 761 N N . PHE A 1 114 ? 7.030 4.513 8.837 1.00 26.17 110 PHE A N 1
ATOM 762 C CA . PHE A 1 114 ? 7.307 4.271 7.424 1.00 27.08 110 PHE A CA 1
ATOM 763 C C . PHE A 1 114 ? 7.987 5.503 6.838 1.00 30.63 110 PHE A C 1
ATOM 764 O O . PHE A 1 114 ? 8.164 6.525 7.513 1.00 27.30 110 PHE A O 1
ATOM 772 N N . LYS A 1 115 ? 8.364 5.395 5.560 1.00 28.83 111 LYS A N 1
ATOM 773 C CA . LYS A 1 115 ? 9.050 6.469 4.856 1.00 28.73 111 LYS A CA 1
ATOM 774 C C . LYS A 1 115 ? 8.575 6.511 3.414 1.00 27.17 111 LYS A C 1
ATOM 775 O O . LYS A 1 115 ? 8.116 5.515 2.861 1.00 29.35 111 LYS A O 1
ATOM 781 N N . ASP A 1 116 ? 8.693 7.677 2.793 1.00 29.29 112 ASP A N 1
ATOM 782 C CA . ASP A 1 116 ? 8.344 7.797 1.387 1.00 29.57 112 ASP A CA 1
ATOM 783 C C . ASP A 1 116 ? 9.448 8.597 0.700 1.00 32.25 112 ASP A C 1
ATOM 784 O O . ASP A 1 116 ? 10.573 8.710 1.205 1.00 29.49 112 ASP A O 1
ATOM 789 N N . ASN A 1 117 ? 9.121 9.155 -0.471 1.00 31.28 113 ASN A N 1
ATOM 790 C CA . ASN A 1 117 ? 10.105 9.868 -1.276 1.00 29.98 113 ASN A CA 1
ATOM 791 C C . ASN A 1 117 ? 10.657 11.085 -0.558 1.00 32.29 113 ASN A C 1
ATOM 792 O O . ASN A 1 117 ? 11.843 11.406 -0.705 1.00 30.31 113 ASN A O 1
ATOM 797 N N . SER A 1 118 ? 9.824 11.761 0.236 1.00 34.19 114 SER A N 1
ATOM 798 C CA . SER A 1 118 ? 10.208 13.009 0.886 1.00 32.48 114 SER A CA 1
ATOM 799 C C . SER A 1 118 ? 10.330 12.919 2.401 1.00 30.35 114 SER A C 1
ATOM 800 O O . SER A 1 118 ? 11.120 13.666 2.984 1.00 33.06 114 SER A O 1
ATOM 803 N N . ASN A 1 119 ? 9.568 12.052 3.067 1.00 27.31 115 ASN A N 1
ATOM 804 C CA . ASN A 1 119 ? 9.411 12.180 4.507 1.00 27.17 115 ASN A CA 1
ATOM 805 C C . ASN A 1 119 ? 9.588 10.851 5.231 1.00 31.02 115 ASN A C 1
ATOM 806 O O . ASN A 1 119 ? 9.405 9.773 4.664 1.00 29.15 115 ASN A O 1
ATOM 811 N N . LEU A 1 120 ? 9.937 10.965 6.510 1.00 24.91 116 LEU A N 1
ATOM 812 C CA . LEU A 1 120 ? 9.834 9.897 7.486 1.00 26.40 116 LEU A CA 1
ATOM 813 C C . LEU A 1 120 ? 8.584 10.112 8.333 1.00 25.92 116 LEU A C 1
ATOM 814 O O . LEU A 1 120 ? 8.172 11.245 8.593 1.00 25.32 116 LEU A O 1
ATOM 819 N N . TYR A 1 121 ? 7.966 9.015 8.743 1.00 21.04 117 TYR A N 1
ATOM 820 C CA . TYR A 1 121 ? 6.696 9.064 9.451 1.00 23.60 117 TYR A CA 1
ATOM 821 C C . TYR A 1 121 ? 6.759 8.147 10.662 1.00 23.48 117 TYR A C 1
ATOM 822 O O . TYR A 1 121 ? 7.114 6.973 10.536 1.00 24.07 117 TYR A O 1
ATOM 831 N N . MET A 1 122 ? 6.421 8.684 11.826 1.00 25.68 118 MET A N 1
ATOM 832 C CA . MET A 1 122 ? 6.271 7.908 13.053 1.00 23.36 118 MET A CA 1
ATOM 833 C C . MET A 1 122 ? 4.851 8.113 13.560 1.00 25.33 118 MET A C 1
ATOM 834 O O . MET A 1 122 ? 4.480 9.227 13.961 1.00 26.32 118 MET A O 1
ATOM 839 N N . VAL A 1 123 ? 4.058 7.051 13.538 1.00 19.80 119 VAL A N 1
ATOM 840 C CA . VAL A 1 123 ? 2.651 7.121 13.907 1.00 25.15 119 VAL A CA 1
ATOM 841 C C . VAL A 1 123 ? 2.525 6.611 15.343 1.00 25.00 119 VAL A C 1
ATOM 842 O O . VAL A 1 123 ? 2.723 5.420 15.619 1.00 20.88 119 VAL A O 1
ATOM 846 N N . MET A 1 124 ? 2.229 7.523 16.261 1.00 20.60 120 MET A N 1
ATOM 847 C CA . MET A 1 124 ? 2.122 7.230 17.683 1.00 22.35 120 MET A CA 1
ATOM 848 C C . MET A 1 124 ? 0.668 7.073 18.099 1.00 23.04 120 MET A C 1
ATOM 849 O O . MET A 1 124 ? -0.257 7.483 17.393 1.00 22.09 120 MET A O 1
ATOM 854 N N . GLU A 1 125 ? 0.470 6.489 19.276 1.00 20.79 121 GLU A N 1
ATOM 855 C CA . GLU A 1 125 ? -0.824 6.624 19.926 1.00 26.07 121 GLU A CA 1
ATOM 856 C C . GLU A 1 125 ? -1.103 8.107 20.170 1.00 23.67 121 GLU A C 1
ATOM 857 O O . GLU A 1 125 ? -0.206 8.865 20.557 1.00 23.63 121 GLU A O 1
ATOM 863 N N . TYR A 1 126 ? -2.342 8.526 19.916 1.00 21.77 122 TYR A N 1
ATOM 864 C CA . TYR A 1 126 ? -2.752 9.910 20.152 1.00 25.68 122 TYR A CA 1
ATOM 865 C C . TYR A 1 126 ? -3.034 10.129 21.638 1.00 23.03 122 TYR A C 1
ATOM 866 O O . TYR A 1 126 ? -3.934 9.497 22.197 1.00 27.51 122 TYR A O 1
ATOM 875 N N . VAL A 1 127 ? -2.275 11.022 22.275 1.00 21.74 123 VAL A N 1
ATOM 876 C CA . VAL A 1 127 ? -2.501 11.409 23.672 1.00 25.41 123 VAL A CA 1
ATOM 877 C C . VAL A 1 127 ? -3.311 12.701 23.657 1.00 24.80 123 VAL A C 1
ATOM 878 O O . VAL A 1 127 ? -2.764 13.795 23.490 1.00 24.85 123 VAL A O 1
ATOM 882 N N . ALA A 1 128 ? -4.623 12.584 23.852 1.00 27.91 124 ALA A N 1
ATOM 883 C CA . ALA A 1 128 ? -5.513 13.692 23.545 1.00 29.48 124 ALA A CA 1
ATOM 884 C C . ALA A 1 128 ? -5.503 14.786 24.604 1.00 29.62 124 ALA A C 1
ATOM 885 O O . ALA A 1 128 ? -6.070 15.860 24.355 1.00 27.83 124 ALA A O 1
ATOM 887 N N . GLY A 1 129 ? -4.878 14.549 25.764 1.00 30.25 125 GLY A N 1
ATOM 888 C CA . GLY A 1 129 ? -4.921 15.501 26.864 1.00 26.87 125 GLY A CA 1
ATOM 889 C C . GLY A 1 129 ? -4.191 16.805 26.623 1.00 29.13 125 GLY A C 1
ATOM 890 O O . GLY A 1 129 ? -4.465 17.783 27.326 1.00 25.54 125 GLY A O 1
ATOM 891 N N . GLY A 1 130 ? -3.256 16.839 25.667 1.00 25.66 126 GLY A N 1
ATOM 892 C CA . GLY A 1 130 ? -2.509 18.047 25.376 1.00 26.54 126 GLY A CA 1
ATOM 893 C C . GLY A 1 130 ? -1.167 18.076 26.079 1.00 27.04 126 GLY A C 1
ATOM 894 O O . GLY A 1 130 ? -0.803 17.173 26.843 1.00 25.07 126 GLY A O 1
ATOM 895 N N . GLU A 1 131 ? -0.410 19.145 25.801 1.00 22.34 127 GLU A N 1
ATOM 896 C CA . GLU A 1 131 ? 0.911 19.308 26.404 1.00 26.18 127 GLU A CA 1
ATOM 897 C C . GLU A 1 131 ? 0.786 19.681 27.875 1.00 22.86 127 GLU A C 1
ATOM 898 O O . GLU A 1 131 ? -0.115 20.426 28.270 1.00 20.51 127 GLU A O 1
ATOM 904 N N . MET A 1 132 ? 1.708 19.185 28.697 1.00 22.59 128 MET A N 1
ATOM 905 C CA . MET A 1 132 ? 1.737 19.693 30.062 1.00 21.65 128 MET A CA 1
ATOM 906 C C . MET A 1 132 ? 1.910 21.213 30.050 1.00 24.77 128 MET A C 1
ATOM 907 O O . MET A 1 132 ? 1.331 21.927 30.882 1.00 20.92 128 MET A O 1
ATOM 912 N N . PHE A 1 133 ? 2.657 21.716 29.061 1.00 25.18 129 PHE A N 1
ATOM 913 C CA . PHE A 1 133 ? 2.959 23.140 28.919 1.00 20.23 129 PHE A CA 1
ATOM 914 C C . PHE A 1 133 ? 1.707 24.013 28.896 1.00 24.75 129 PHE A C 1
ATOM 915 O O . PHE A 1 133 ? 1.671 25.067 29.540 1.00 26.22 129 PHE A O 1
ATOM 923 N N . SER A 1 134 ? 0.671 23.614 28.139 1.00 22.17 130 SER A N 1
ATOM 924 C CA . SER A 1 134 ? -0.491 24.494 28.010 1.00 22.69 130 SER A CA 1
ATOM 925 C C . SER A 1 134 ? -1.326 24.532 29.286 1.00 24.78 130 SER A C 1
ATOM 926 O O . SER A 1 134 ? -1.842 25.593 29.655 1.00 23.95 130 SER A O 1
ATOM 929 N N . HIS A 1 135 ? -1.484 23.392 29.964 1.00 20.61 131 HIS A N 1
ATOM 930 C CA . HIS A 1 135 ? -2.187 23.385 31.241 1.00 24.09 131 HIS A CA 1
ATOM 931 C C . HIS A 1 135 ? -1.418 24.172 32.289 1.00 24.70 131 HIS A C 1
ATOM 932 O O . HIS A 1 135 ? -2.016 24.839 33.142 1.00 25.33 131 HIS A O 1
ATOM 939 N N . LEU A 1 136 ? -0.089 24.060 32.259 1.00 22.42 132 LEU A N 1
ATOM 940 C CA . LEU A 1 136 ? 0.762 24.778 33.198 1.00 27.46 132 LEU A CA 1
ATOM 941 C C . LEU A 1 136 ? 0.642 26.293 33.009 1.00 28.67 132 LEU A C 1
ATOM 942 O O . LEU A 1 136 ? 0.454 27.040 33.984 1.00 23.63 132 LEU A O 1
ATOM 947 N N . ARG A 1 137 ? 0.747 26.767 31.755 1.00 25.20 133 ARG A N 1
ATOM 948 C CA . ARG A 1 137 ? 0.601 28.201 31.491 1.00 24.20 133 ARG A CA 1
ATOM 949 C C . ARG A 1 137 ? -0.802 28.689 31.843 1.00 28.02 133 ARG A C 1
ATOM 950 O O . ARG A 1 137 ? -0.967 29.790 32.372 1.00 28.33 133 ARG A O 1
ATOM 958 N N . ARG A 1 138 ? -1.828 27.888 31.552 1.00 28.02 134 ARG A N 1
ATOM 959 C CA . ARG A 1 138 ? -3.188 28.296 31.887 1.00 29.63 134 ARG A CA 1
ATOM 960 C C . ARG A 1 138 ? -3.396 28.329 33.402 1.00 28.05 134 ARG A C 1
ATOM 961 O O . ARG A 1 138 ? -3.864 29.332 33.951 1.00 30.20 134 ARG A O 1
ATOM 969 N N . ILE A 1 139 ? -3.055 27.242 34.101 1.00 26.65 135 ILE A N 1
ATOM 970 C CA . ILE A 1 139 ? -3.246 27.230 35.552 1.00 25.54 135 ILE A CA 1
ATOM 971 C C . ILE A 1 139 ? -2.296 28.208 36.226 1.00 25.93 135 ILE A C 1
ATOM 972 O O . ILE A 1 139 ? -2.631 28.789 37.264 1.00 30.49 135 ILE A O 1
ATOM 977 N N . GLY A 1 140 ? -1.110 28.414 35.663 1.00 26.28 136 GLY A N 1
ATOM 978 C CA . GLY A 1 140 ? -0.148 29.323 36.256 1.00 26.05 136 GLY A CA 1
ATOM 979 C C . GLY A 1 140 ? 0.995 28.563 36.885 1.00 27.12 136 GLY A C 1
ATOM 980 O O . GLY A 1 140 ? 2.154 28.713 36.490 1.00 24.55 136 GLY A O 1
ATOM 981 N N . ARG A 1 141 ? 0.675 27.734 37.875 1.00 27.63 137 ARG A N 1
ATOM 982 C CA . ARG A 1 141 ? 1.664 26.839 38.454 1.00 25.09 137 ARG A CA 1
ATOM 983 C C . ARG A 1 141 ? 0.931 25.691 39.134 1.00 23.33 137 ARG A C 1
ATOM 984 O O . ARG A 1 141 ? -0.229 25.834 39.535 1.00 24.47 137 ARG A O 1
ATOM 992 N N . PHE A 1 142 ? 1.602 24.543 39.230 1.00 19.20 138 PHE A N 1
ATOM 993 C CA . PHE A 1 142 ? 1.034 23.395 39.918 1.00 19.95 138 PHE A CA 1
ATOM 994 C C . PHE A 1 142 ? 1.396 23.448 41.393 1.00 21.79 138 PHE A C 1
ATOM 995 O O . PHE A 1 142 ? 2.476 23.915 41.766 1.00 20.72 138 PHE A O 1
ATOM 1003 N N . SER A 1 143 ? 0.485 22.956 42.233 1.00 23.31 139 SER A N 1
ATOM 1004 C CA . SER A 1 143 ? 0.825 22.776 43.642 1.00 22.32 139 SER A CA 1
ATOM 1005 C C . SER A 1 143 ? 1.953 21.763 43.767 1.00 25.23 139 SER A C 1
ATOM 1006 O O . SER A 1 143 ? 2.236 20.996 42.834 1.00 26.28 139 SER A O 1
ATOM 1009 N N . GLU A 1 144 ? 2.589 21.736 44.941 1.00 17.73 140 GLU A N 1
ATOM 1010 C CA . GLU A 1 144 ? 3.667 20.775 45.133 1.00 22.10 140 GLU A CA 1
ATOM 1011 C C . GLU A 1 144 ? 3.188 19.325 45.033 1.00 22.35 140 GLU A C 1
ATOM 1012 O O . GLU A 1 144 ? 3.869 18.539 44.351 1.00 21.72 140 GLU A O 1
ATOM 1018 N N . PRO A 1 145 ? 2.046 18.911 45.615 1.00 19.79 141 PRO A N 1
ATOM 1019 C CA . PRO A 1 145 ? 1.594 17.526 45.376 1.00 22.30 141 PRO A CA 1
ATOM 1020 C C . PRO A 1 145 ? 1.312 17.244 43.903 1.00 26.06 141 PRO A C 1
ATOM 1021 O O . PRO A 1 145 ? 1.692 16.179 43.392 1.00 25.75 141 PRO A O 1
ATOM 1025 N N . HIS A 1 146 ? 0.670 18.189 43.211 1.00 24.83 142 HIS A N 1
ATOM 1026 C CA . HIS A 1 146 ? 0.429 18.072 41.771 1.00 26.18 142 HIS A CA 1
ATOM 1027 C C . HIS A 1 146 ? 1.748 17.928 41.013 1.00 25.29 142 HIS A C 1
ATOM 1028 O O . HIS A 1 146 ? 1.936 16.984 40.233 1.00 24.14 142 HIS A O 1
ATOM 1035 N N . ALA A 1 147 ? 2.688 18.847 41.253 1.00 24.67 143 ALA A N 1
ATOM 1036 C CA . ALA A 1 147 ? 4.009 18.739 40.647 1.00 21.68 143 ALA A CA 1
ATOM 1037 C C . ALA A 1 147 ? 4.664 17.410 40.999 1.00 25.44 143 ALA A C 1
ATOM 1038 O O . ALA A 1 147 ? 5.240 16.742 40.129 1.00 22.84 143 ALA A O 1
ATOM 1040 N N . ARG A 1 148 ? 4.578 17.006 42.276 1.00 23.56 144 ARG A N 1
ATOM 1041 C CA . ARG A 1 148 ? 5.218 15.765 42.715 1.00 23.33 144 ARG A CA 1
ATOM 1042 C C . ARG A 1 148 ? 4.658 14.547 41.988 1.00 22.33 144 ARG A C 1
ATOM 1043 O O . ARG A 1 148 ? 5.390 13.586 41.745 1.00 21.73 144 ARG A O 1
ATOM 1051 N N . PHE A 1 149 ? 3.366 14.576 41.635 1.00 24.08 145 PHE A N 1
ATOM 1052 C CA . PHE A 1 149 ? 2.726 13.459 40.940 1.00 24.49 145 PHE A CA 1
ATOM 1053 C C . PHE A 1 149 ? 3.335 13.256 39.554 1.00 25.29 145 PHE A C 1
ATOM 1054 O O . PHE A 1 149 ? 3.664 12.126 39.166 1.00 22.92 145 PHE A O 1
ATOM 1062 N N . TYR A 1 150 ? 3.494 14.348 38.798 1.00 21.18 146 TYR A N 1
ATOM 1063 C CA . TYR A 1 150 ? 4.152 14.280 37.498 1.00 22.83 146 TYR A CA 1
ATOM 1064 C C . TYR A 1 150 ? 5.625 13.919 37.638 1.00 21.62 146 TYR A C 1
ATOM 1065 O O . TYR A 1 150 ? 6.164 13.162 36.828 1.00 19.45 146 TYR A O 1
ATOM 1074 N N . ALA A 1 151 ? 6.299 14.474 38.648 1.00 23.67 147 ALA A N 1
ATOM 1075 C CA . ALA A 1 151 ? 7.734 14.246 38.799 1.00 21.66 147 ALA A CA 1
ATOM 1076 C C . ALA A 1 151 ? 8.034 12.784 39.104 1.00 23.25 147 ALA A C 1
ATOM 1077 O O . ALA A 1 151 ? 8.977 12.203 38.548 1.00 22.72 147 ALA A O 1
ATOM 1079 N N . ALA A 1 152 ? 7.275 12.192 40.031 1.00 16.59 148 ALA A N 1
ATOM 1080 C CA . ALA A 1 152 ? 7.450 10.782 40.354 1.00 22.61 148 ALA A CA 1
ATOM 1081 C C . ALA A 1 152 ? 7.490 9.930 39.086 1.00 20.86 148 ALA A C 1
ATOM 1082 O O . ALA A 1 152 ? 8.380 9.089 38.922 1.00 20.05 148 ALA A O 1
ATOM 1084 N N . GLN A 1 153 ? 6.550 10.164 38.166 1.00 21.14 149 GLN A N 1
ATOM 1085 C CA . GLN A 1 153 ? 6.519 9.408 36.913 1.00 24.29 149 GLN A CA 1
ATOM 1086 C C . GLN A 1 153 ? 7.788 9.629 36.092 1.00 25.63 149 GLN A C 1
ATOM 1087 O O . GLN A 1 153 ? 8.286 8.700 35.434 1.00 26.07 149 GLN A O 1
ATOM 1093 N N . ILE A 1 154 ? 8.321 10.855 36.108 1.00 22.84 150 ILE A N 1
ATOM 1094 C CA . ILE A 1 154 ? 9.546 11.137 35.369 1.00 24.36 150 ILE A CA 1
ATOM 1095 C C . ILE A 1 154 ? 10.727 10.423 36.003 1.00 20.21 150 ILE A C 1
ATOM 1096 O O . ILE A 1 154 ? 11.604 9.915 35.296 1.00 20.85 150 ILE A O 1
ATOM 1101 N N . VAL A 1 155 ? 10.779 10.387 37.340 1.00 19.07 151 VAL A N 1
ATOM 1102 C CA . VAL A 1 155 ? 11.874 9.702 38.035 1.00 19.99 151 VAL A CA 1
ATOM 1103 C C . VAL A 1 155 ? 11.905 8.219 37.672 1.00 22.73 151 VAL A C 1
ATOM 1104 O O . VAL A 1 155 ? 12.973 7.652 37.393 1.00 20.57 151 VAL A O 1
ATOM 1108 N N . LEU A 1 156 ? 10.737 7.560 37.693 1.00 20.78 152 LEU A N 1
ATOM 1109 C CA . LEU A 1 156 ? 10.671 6.148 37.308 1.00 20.64 152 LEU A CA 1
ATOM 1110 C C . LEU A 1 156 ? 11.010 5.949 35.831 1.00 24.87 152 LEU A C 1
ATOM 1111 O O . LEU A 1 156 ? 11.633 4.944 35.455 1.00 23.03 152 LEU A O 1
ATOM 1116 N N . THR A 1 157 ? 10.619 6.892 34.976 1.00 22.40 153 THR A N 1
ATOM 1117 C CA . THR A 1 157 ? 10.914 6.741 33.557 1.00 24.24 153 THR A CA 1
ATOM 1118 C C . THR A 1 157 ? 12.411 6.845 33.304 1.00 21.89 153 THR A C 1
ATOM 1119 O O . THR A 1 157 ? 12.975 6.036 32.556 1.00 19.11 153 THR A O 1
ATOM 1123 N N . PHE A 1 158 ? 13.068 7.841 33.912 1.00 21.19 154 PHE A N 1
ATOM 1124 C CA . PHE A 1 158 ? 14.515 7.976 33.764 1.00 23.81 154 PHE A CA 1
ATOM 1125 C C . PHE A 1 158 ? 15.257 6.780 34.356 1.00 21.92 154 PHE A C 1
ATOM 1126 O O . PHE A 1 158 ? 16.258 6.328 33.792 1.00 23.37 154 PHE A O 1
ATOM 1134 N N . GLU A 1 159 ? 14.800 6.261 35.503 1.00 24.19 155 GLU A N 1
ATOM 1135 C CA . GLU A 1 159 ? 15.432 5.063 36.047 1.00 23.53 155 GLU A CA 1
ATOM 1136 C C . GLU A 1 159 ? 15.385 3.924 35.043 1.00 22.70 155 GLU A C 1
ATOM 1137 O O . GLU A 1 159 ? 16.354 3.173 34.899 1.00 22.33 155 GLU A O 1
ATOM 1143 N N . TYR A 1 160 ? 14.265 3.807 34.321 1.00 24.23 156 TYR A N 1
ATOM 1144 C CA . TYR A 1 160 ? 14.085 2.755 33.325 1.00 23.52 156 TYR A CA 1
ATOM 1145 C C . TYR A 1 160 ? 14.963 2.991 32.099 1.00 25.78 156 TYR A C 1
ATOM 1146 O O . TYR A 1 160 ? 15.713 2.102 31.683 1.00 26.83 156 TYR A O 1
ATOM 1155 N N . LEU A 1 161 ? 14.870 4.178 31.490 1.00 24.27 157 LEU A N 1
ATOM 1156 C CA . LEU A 1 161 ? 15.676 4.470 30.304 1.00 22.68 157 LEU A CA 1
ATOM 1157 C C . LEU A 1 161 ? 17.169 4.401 30.626 1.00 26.85 157 LEU A C 1
ATOM 1158 O O . LEU A 1 161 ? 17.953 3.771 29.898 1.00 26.50 157 LEU A O 1
ATOM 1163 N N . HIS A 1 162 ? 17.580 5.026 31.735 1.00 25.41 158 HIS A N 1
ATOM 1164 C CA . HIS A 1 162 ? 18.985 4.986 32.134 1.00 25.20 158 HIS A CA 1
ATOM 1165 C C . HIS A 1 162 ? 19.460 3.561 32.393 1.00 26.00 158 HIS A C 1
ATOM 1166 O O . HIS A 1 162 ? 20.641 3.255 32.196 1.00 23.78 158 HIS A O 1
ATOM 1173 N N . SER A 1 163 ? 18.559 2.683 32.841 1.00 26.91 159 SER A N 1
ATOM 1174 C CA . SER A 1 163 ? 18.915 1.285 33.061 1.00 28.77 159 SER A CA 1
ATOM 1175 C C . SER A 1 163 ? 19.268 0.572 31.760 1.00 31.78 159 SER A C 1
ATOM 1176 O O . SER A 1 163 ? 20.069 -0.372 31.775 1.00 31.46 159 SER A O 1
ATOM 1179 N N . LEU A 1 164 ? 18.671 0.989 30.637 1.00 29.29 160 LEU A N 1
ATOM 1180 C CA . LEU A 1 164 ? 18.981 0.439 29.325 1.00 27.67 160 LEU A CA 1
ATOM 1181 C C . LEU A 1 164 ? 20.065 1.225 28.619 1.00 30.22 160 LEU A C 1
ATOM 1182 O O . LEU A 1 164 ? 20.221 1.089 27.397 1.00 34.83 160 LEU A O 1
ATOM 1187 N N . ASP A 1 165 ? 20.799 2.060 29.353 1.00 30.35 161 ASP A N 1
ATOM 1188 C CA . ASP A 1 165 ? 21.849 2.912 28.789 1.00 35.19 161 ASP A CA 1
ATOM 1189 C C . ASP A 1 165 ? 21.286 3.947 27.812 1.00 32.99 161 ASP A C 1
ATOM 1190 O O . ASP A 1 165 ? 21.981 4.396 26.893 1.00 32.42 161 ASP A O 1
ATOM 1195 N N . LEU A 1 166 ? 20.030 4.345 27.994 1.00 28.82 162 LEU A N 1
ATOM 1196 C CA . LEU A 1 166 ? 19.414 5.376 27.163 1.00 27.51 162 LEU A CA 1
ATOM 1197 C C . LEU A 1 166 ? 19.443 6.712 27.893 1.00 27.90 162 LEU A C 1
ATOM 1198 O O . LEU A 1 166 ? 19.098 6.779 29.078 1.00 28.73 162 LEU A O 1
ATOM 1203 N N . ILE A 1 167 ? 19.866 7.767 27.190 1.00 24.76 163 ILE A N 1
ATOM 1204 C CA . ILE A 1 167 ? 19.699 9.144 27.646 1.00 30.66 163 ILE A CA 1
ATOM 1205 C C . ILE A 1 167 ? 18.600 9.790 26.811 1.00 27.94 163 ILE A C 1
ATOM 1206 O O . ILE A 1 167 ? 18.470 9.503 25.616 1.00 28.41 163 ILE A O 1
ATOM 1211 N N . TYR A 1 168 ? 17.803 10.655 27.444 1.00 27.15 164 TYR A N 1
ATOM 1212 C CA . TYR A 1 168 ? 16.606 11.208 26.814 1.00 28.17 164 TYR A CA 1
ATOM 1213 C C . TYR A 1 168 ? 16.846 12.582 26.196 1.00 25.94 164 TYR A C 1
ATOM 1214 O O . TYR A 1 168 ? 16.578 12.773 25.006 1.00 23.17 164 TYR A O 1
ATOM 1223 N N . ARG A 1 169 ? 17.318 13.545 26.994 1.00 27.85 165 ARG A N 1
ATOM 1224 C CA . ARG A 1 169 ? 17.965 14.766 26.530 1.00 23.29 165 ARG A CA 1
ATOM 1225 C C . ARG A 1 169 ? 17.022 15.845 26.019 1.00 27.09 165 ARG A C 1
ATOM 1226 O O . ARG A 1 169 ? 17.488 16.773 25.368 1.00 28.26 165 ARG A O 1
ATOM 1234 N N . ASP A 1 170 ? 15.714 15.771 26.258 1.00 26.55 166 ASP A N 1
ATOM 1235 C CA . ASP A 1 170 ? 14.892 16.937 25.929 1.00 26.12 166 ASP A CA 1
ATOM 1236 C C . ASP A 1 170 ? 13.660 17.022 26.813 1.00 23.02 166 ASP A C 1
ATOM 1237 O O . ASP A 1 170 ? 12.571 17.336 26.331 1.00 24.51 166 ASP A O 1
ATOM 1242 N N . LEU A 1 171 ? 13.833 16.794 28.113 1.00 20.68 167 LEU A N 1
ATOM 1243 C CA . LEU A 1 171 ? 12.723 16.934 29.046 1.00 25.23 167 LEU A CA 1
ATOM 1244 C C . LEU A 1 171 ? 12.299 18.398 29.146 1.00 27.90 167 LEU A C 1
ATOM 1245 O O . LEU A 1 171 ? 13.139 19.283 29.351 1.00 26.40 167 LEU A O 1
ATOM 1250 N N . LYS A 1 172 ? 10.999 18.644 28.980 1.00 22.88 168 LYS A N 1
ATOM 1251 C CA . LYS A 1 172 ? 10.377 19.959 29.118 1.00 21.88 168 LYS A CA 1
ATOM 1252 C C . LYS A 1 172 ? 8.863 19.771 29.042 1.00 22.55 168 LYS A C 1
ATOM 1253 O O . LYS A 1 172 ? 8.390 18.745 28.525 1.00 22.53 168 LYS A O 1
ATOM 1259 N N . PRO A 1 173 ? 8.088 20.735 29.549 1.00 22.48 169 PRO A N 1
ATOM 1260 C CA . PRO A 1 173 ? 6.626 20.564 29.546 1.00 23.17 169 PRO A CA 1
ATOM 1261 C C . PRO A 1 173 ? 6.032 20.308 28.170 1.00 23.59 169 PRO A C 1
ATOM 1262 O O . PRO A 1 173 ? 5.040 19.575 28.074 1.00 20.86 169 PRO A O 1
ATOM 1266 N N . GLU A 1 174 ? 6.600 20.899 27.106 1.00 22.96 170 GLU A N 1
ATOM 1267 C CA . GLU A 1 174 ? 6.052 20.731 25.761 1.00 24.50 170 GLU A CA 1
ATOM 1268 C C . GLU A 1 174 ? 6.147 19.293 25.265 1.00 20.81 170 GLU A C 1
ATOM 1269 O O . GLU A 1 174 ? 5.392 18.919 24.368 1.00 21.41 170 GLU A O 1
ATOM 1275 N N . ASN A 1 175 ? 7.066 18.495 25.805 1.00 22.41 171 ASN A N 1
ATOM 1276 C CA . ASN A 1 175 ? 7.262 17.109 25.394 1.00 23.26 171 ASN A CA 1
ATOM 1277 C C . ASN A 1 175 ? 6.537 16.117 26.296 1.00 24.65 171 ASN A C 1
ATOM 1278 O O . ASN A 1 175 ? 6.663 14.904 26.099 1.00 24.77 171 ASN A O 1
ATOM 1283 N N . LEU A 1 176 ? 5.799 16.596 27.287 1.00 23.04 172 LEU A N 1
ATOM 1284 C CA . LEU A 1 176 ? 5.082 15.735 28.205 1.00 20.73 172 LEU A CA 1
ATOM 1285 C C . LEU A 1 176 ? 3.592 15.895 27.948 1.00 21.77 172 LEU A C 1
ATOM 1286 O O . LEU A 1 176 ? 3.040 16.990 28.107 1.00 23.41 172 LEU A O 1
ATOM 1291 N N . LEU A 1 177 ? 2.948 14.815 27.518 1.00 22.79 173 LEU A N 1
ATOM 1292 C CA . LEU A 1 177 ? 1.528 14.853 27.220 1.00 22.73 173 LEU A CA 1
ATOM 1293 C C . LEU A 1 177 ? 0.755 14.227 28.368 1.00 23.02 173 LEU A C 1
ATOM 1294 O O . LEU A 1 177 ? 1.255 13.333 29.060 1.00 28.44 173 LEU A O 1
ATOM 1299 N N . ILE A 1 178 ? -0.468 14.710 28.575 1.00 21.51 174 ILE A N 1
ATOM 1300 C CA . ILE A 1 178 ? -1.349 14.211 29.631 1.00 27.96 174 I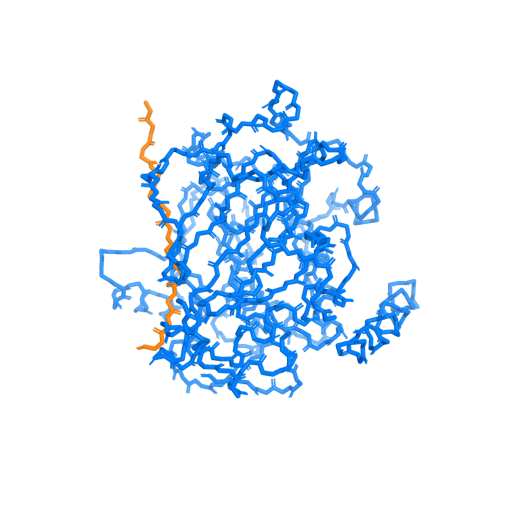LE A CA 1
ATOM 1301 C C . ILE A 1 178 ? -2.373 13.284 28.999 1.00 25.00 174 ILE A C 1
ATOM 1302 O O . ILE A 1 178 ? -3.053 13.676 28.049 1.00 26.43 174 ILE A O 1
ATOM 1307 N N . ASP A 1 179 ? -2.501 12.063 29.518 1.00 27.07 175 ASP A N 1
ATOM 1308 C CA . ASP A 1 179 ? -3.441 11.132 28.914 1.00 23.49 175 ASP A CA 1
ATOM 1309 C C . ASP A 1 179 ? -4.816 11.228 29.581 1.00 26.00 175 ASP A C 1
ATOM 1310 O O . ASP A 1 179 ? -5.072 12.073 30.448 1.00 24.01 175 ASP A O 1
ATOM 1315 N N . GLN A 1 180 ? -5.719 10.337 29.157 1.00 27.86 176 GLN A N 1
ATOM 1316 C CA . GLN A 1 180 ? -7.105 10.356 29.613 1.00 31.85 176 GLN A CA 1
ATOM 1317 C C . GLN A 1 180 ? -7.244 10.051 31.098 1.00 29.45 176 GLN A C 1
ATOM 1318 O O . GLN A 1 180 ? -8.282 10.386 31.682 1.00 34.00 176 GLN A O 1
ATOM 1320 N N . GLN A 1 181 ? -6.234 9.439 31.729 1.00 26.77 177 GLN A N 1
ATOM 1321 C CA . GLN A 1 181 ? -6.240 9.264 33.176 1.00 27.67 177 GLN A CA 1
ATOM 1322 C C . GLN A 1 181 ? -5.452 10.338 33.912 1.00 30.79 177 GLN A C 1
ATOM 1323 O O . GLN A 1 181 ? -5.345 10.265 35.143 1.00 30.52 177 GLN A O 1
ATOM 1329 N N . GLY A 1 182 ? -4.899 11.325 33.208 1.00 26.15 178 GLY A N 1
ATOM 1330 C CA . GLY A 1 182 ? -4.122 12.359 33.856 1.00 22.99 178 GLY A CA 1
ATOM 1331 C C . GLY A 1 182 ? -2.670 12.013 34.107 1.00 27.27 178 GLY A C 1
ATOM 1332 O O . GLY A 1 182 ? -1.967 12.794 34.770 1.00 24.87 178 GLY A O 1
ATOM 1333 N N . TYR A 1 183 ? -2.207 10.861 33.634 1.00 21.20 179 TYR A N 1
ATOM 1334 C CA . TYR A 1 183 ? -0.808 10.485 33.739 1.00 25.39 179 TYR A CA 1
ATOM 1335 C C . TYR A 1 183 ? -0.034 11.022 32.539 1.00 26.93 179 TYR A C 1
ATOM 1336 O O . TYR A 1 183 ? -0.607 11.485 31.549 1.00 26.04 179 TYR A O 1
ATOM 1345 N N . ILE A 1 184 ? 1.286 10.921 32.629 1.00 24.72 180 ILE A N 1
ATOM 1346 C CA . ILE A 1 184 ? 2.195 11.509 31.659 1.00 28.69 180 ILE A CA 1
ATOM 1347 C C . ILE A 1 184 ? 2.498 10.511 30.551 1.00 27.99 180 ILE A C 1
ATOM 1348 O O . ILE A 1 184 ? 2.674 9.308 30.795 1.00 26.75 180 ILE A O 1
ATOM 1353 N N . GLN A 1 185 ? 2.576 11.019 29.321 1.00 24.91 181 GLN A N 1
ATOM 1354 C CA . GLN A 1 185 ? 3.108 10.262 28.195 1.00 25.74 181 GLN A CA 1
ATOM 1355 C C . GLN A 1 185 ? 4.250 11.072 27.594 1.00 24.30 181 GLN A C 1
ATOM 1356 O O . GLN A 1 185 ? 4.023 12.129 26.993 1.00 26.30 181 GLN A O 1
ATOM 1362 N N . VAL A 1 186 ? 5.479 10.588 27.781 1.00 25.47 182 VAL A N 1
ATOM 1363 C CA . VAL A 1 186 ? 6.648 11.244 27.209 1.00 23.06 182 VAL A CA 1
ATOM 1364 C C . VAL A 1 186 ? 6.703 10.996 25.710 1.00 24.60 182 VAL A C 1
ATOM 1365 O O . VAL A 1 186 ? 6.720 9.843 25.256 1.00 25.70 182 VAL A O 1
ATOM 1369 N N . THR A 1 187 ? 6.775 12.077 24.937 1.00 24.93 183 THR A N 1
ATOM 1370 C CA . THR A 1 187 ? 6.930 12.015 23.489 1.00 22.44 183 THR A CA 1
ATOM 1371 C C . THR A 1 187 ? 8.244 12.706 23.100 1.00 26.20 183 THR A C 1
ATOM 1372 O O . THR A 1 187 ? 9.025 13.129 23.963 1.00 24.85 183 THR A O 1
ATOM 1376 N N . ASP A 1 188 ? 8.480 12.836 21.790 1.00 22.49 184 ASP A N 1
ATOM 1377 C CA . ASP A 1 188 ? 9.661 13.529 21.274 1.00 25.06 184 ASP A CA 1
ATOM 1378 C C . ASP A 1 188 ? 10.952 12.869 21.748 1.00 22.72 184 ASP A C 1
ATOM 1379 O O . ASP A 1 188 ? 11.629 13.367 22.657 1.00 26.57 184 ASP A O 1
ATOM 1384 N N . PHE A 1 189 ? 11.327 11.774 21.095 1.00 24.17 185 PHE A N 1
ATOM 1385 C CA . PHE A 1 189 ? 12.579 11.086 21.362 1.00 21.76 185 PHE A CA 1
ATOM 1386 C C . PHE A 1 189 ? 13.696 11.533 20.428 1.00 24.78 185 PHE A C 1
ATOM 1387 O O . PHE A 1 189 ? 14.627 10.759 20.171 1.00 29.34 185 PHE A O 1
ATOM 1395 N N . GLY A 1 190 ? 13.612 12.757 19.904 1.00 25.27 186 GLY A N 1
ATOM 1396 C CA . GLY A 1 190 ? 14.504 13.180 18.840 1.00 26.97 186 GLY A CA 1
ATOM 1397 C C . GLY A 1 190 ? 15.967 13.132 19.227 1.00 27.50 186 GLY A C 1
ATOM 1398 O O . GLY A 1 190 ? 16.826 12.852 18.384 1.00 32.02 186 GLY A O 1
ATOM 1399 N N . PHE A 1 191 ? 16.272 13.363 20.502 1.00 26.44 187 PHE A N 1
ATOM 1400 C CA . PHE A 1 191 ? 17.641 13.363 20.981 1.00 24.72 187 PHE A CA 1
ATOM 1401 C C . PHE A 1 191 ? 17.963 12.149 21.831 1.00 28.91 187 PHE A C 1
ATOM 1402 O O . PHE A 1 191 ? 19.065 12.079 22.391 1.00 24.19 187 PHE A O 1
ATOM 1410 N N . ALA A 1 192 ? 17.032 11.205 21.964 1.00 26.68 188 ALA A N 1
ATOM 1411 C CA . ALA A 1 192 ? 17.327 10.005 22.735 1.00 27.95 188 ALA A CA 1
ATOM 1412 C C . ALA A 1 192 ? 18.473 9.250 22.072 1.00 29.61 188 ALA A C 1
ATOM 1413 O O . ALA A 1 192 ? 18.601 9.243 20.843 1.00 31.82 188 ALA A O 1
ATOM 1415 N N . LYS A 1 193 ? 19.341 8.655 22.890 1.00 26.08 189 LYS A N 1
ATOM 1416 C CA . LYS A 1 193 ? 20.493 7.953 22.347 1.00 25.88 189 LYS A CA 1
ATOM 1417 C C . LYS A 1 193 ? 20.936 6.880 23.328 1.00 29.57 189 LYS A C 1
ATOM 1418 O O . LYS A 1 193 ? 20.924 7.093 24.543 1.00 33.65 189 LYS A O 1
ATOM 1424 N N . ARG A 1 194 ? 21.297 5.725 22.792 1.00 28.35 190 ARG A N 1
ATOM 1425 C CA . ARG A 1 194 ? 21.909 4.678 23.591 1.00 31.12 190 ARG A CA 1
ATOM 1426 C C . ARG A 1 194 ? 23.359 5.055 23.860 1.00 33.17 190 ARG A C 1
ATOM 1427 O O . ARG A 1 194 ? 24.169 5.140 22.931 1.00 33.64 190 ARG A O 1
ATOM 1435 N N . VAL A 1 195 ? 23.684 5.286 25.127 1.00 34.76 191 VAL A N 1
ATOM 1436 C CA . VAL A 1 195 ? 24.966 5.860 25.521 1.00 40.62 191 VAL A CA 1
ATOM 1437 C C . VAL A 1 195 ? 25.474 5.121 26.749 1.00 39.40 191 VAL A C 1
ATOM 1438 O O . VAL A 1 195 ? 24.843 5.174 27.812 1.00 36.73 191 VAL A O 1
ATOM 1442 N N . LYS A 1 196 ? 26.608 4.444 26.615 1.00 41.06 192 LYS A N 1
ATOM 1443 C CA . LYS A 1 196 ? 27.407 4.047 27.768 1.00 45.61 192 LYS A CA 1
ATOM 1444 C C . LYS A 1 196 ? 28.667 4.901 27.753 1.00 44.65 192 LYS A C 1
ATOM 1445 O O . LYS A 1 196 ? 29.414 4.898 26.764 1.00 46.97 192 LYS A O 1
ATOM 1451 N N . GLY A 1 197 ? 28.868 5.669 28.818 1.00 43.37 193 GLY A N 1
ATOM 1452 C CA . GLY A 1 197 ? 29.966 6.619 28.863 1.00 43.03 193 GLY A CA 1
ATOM 1453 C C . GLY A 1 197 ? 29.539 8.036 28.532 1.00 43.84 193 GLY A C 1
ATOM 1454 O O . GLY A 1 197 ? 28.396 8.419 28.792 1.00 44.39 193 GLY A O 1
ATOM 1455 N N . ARG A 1 198 ? 30.443 8.817 27.949 1.00 42.71 194 ARG A N 1
ATOM 1456 C CA . ARG A 1 198 ? 30.186 10.213 27.629 1.00 41.07 194 ARG A CA 1
ATOM 1457 C C . ARG A 1 198 ? 29.661 10.347 26.207 1.00 41.21 194 ARG A C 1
ATOM 1458 O O . ARG A 1 198 ? 29.923 9.512 25.340 1.00 41.87 194 ARG A O 1
ATOM 1466 N N . THR A 1 199 ? 28.912 11.417 25.980 1.00 41.32 195 THR A N 1
ATOM 1467 C CA . THR A 1 199 ? 28.511 11.831 24.646 1.00 37.95 195 THR A CA 1
ATOM 1468 C C . THR A 1 199 ? 28.692 13.343 24.566 1.00 37.18 195 THR A C 1
ATOM 1469 O O . THR A 1 199 ? 28.890 14.021 25.582 1.00 32.89 195 THR A O 1
ATOM 1473 N N . TRP A 1 200 ? 28.618 13.880 23.352 1.00 37.53 196 TRP A N 1
ATOM 1474 C CA . TRP A 1 200 ? 29.085 15.242 23.132 1.00 30.67 196 TRP A CA 1
ATOM 1475 C C . TRP A 1 200 ? 28.149 16.175 22.359 1.00 36.36 196 TRP A C 1
ATOM 1476 O O . TRP A 1 200 ? 28.434 17.371 22.259 1.00 39.83 196 TRP A O 1
ATOM 1498 N N . LEU A 1 202 ? 25.640 18.842 21.141 1.00 31.65 198 LEU A N 1
ATOM 1499 C CA . LEU A 1 202 ? 24.920 20.001 21.644 1.00 35.27 198 LEU A CA 1
ATOM 1500 C C . LEU A 1 202 ? 23.471 19.845 21.226 1.00 39.31 198 LEU A C 1
ATOM 1501 O O . LEU A 1 202 ? 23.127 20.047 20.053 1.00 38.25 198 LEU A O 1
ATOM 1506 N N . CYS A 1 203 ? 22.615 19.472 22.170 1.00 34.11 199 CYS A N 1
ATOM 1507 C CA . CYS A 1 203 ? 21.202 19.353 21.846 1.00 35.11 199 CYS A CA 1
ATOM 1508 C C . CYS A 1 203 ? 20.391 19.412 23.129 1.00 28.01 199 CYS A C 1
ATOM 1509 O O . CYS A 1 203 ? 20.913 19.223 24.234 1.00 24.92 199 CYS A O 1
ATOM 1512 N N . GLY A 1 204 ? 19.103 19.674 22.955 1.00 27.65 200 GLY A N 1
ATOM 1513 C CA . GLY A 1 204 ? 18.174 19.832 24.052 1.00 29.20 200 GLY A CA 1
ATOM 1514 C C . GLY A 1 204 ? 17.369 21.088 23.826 1.00 29.80 200 GLY A C 1
ATOM 1515 O O . GLY A 1 204 ? 17.148 21.485 22.678 1.00 28.85 200 GLY A O 1
ATOM 1516 N N . THR A 1 205 ? 16.949 21.738 24.906 1.00 28.01 201 THR A N 1
ATOM 1517 C CA . THR A 1 205 ? 16.186 22.968 24.822 1.00 25.93 201 THR A CA 1
ATOM 1518 C C . THR A 1 205 ? 16.842 23.970 25.764 1.00 28.50 201 THR A C 1
ATOM 1519 O O . THR A 1 205 ? 17.098 23.633 26.934 1.00 27.11 201 THR A O 1
ATOM 1523 N N . PRO A 1 206 ? 17.121 25.202 25.302 1.00 29.68 202 PRO A N 1
ATOM 1524 C CA . PRO A 1 206 ? 17.999 26.110 26.070 1.00 24.97 202 PRO A CA 1
ATOM 1525 C C . PRO A 1 206 ? 17.721 26.200 27.569 1.00 27.64 202 PRO A C 1
ATOM 1526 O O . PRO A 1 206 ? 18.649 26.042 28.366 1.00 25.75 202 PRO A O 1
ATOM 1530 N N . GLU A 1 207 ? 16.479 26.463 27.981 1.00 28.18 203 GLU A N 1
ATOM 1531 C CA . GLU A 1 207 ? 16.211 26.648 29.402 1.00 28.08 203 GLU A CA 1
ATOM 1532 C C . GLU A 1 207 ? 16.489 25.396 30.220 1.00 28.66 203 GLU A C 1
ATOM 1533 O O . GLU A 1 207 ? 16.543 25.484 31.454 1.00 26.63 203 GLU A O 1
ATOM 1539 N N . TYR A 1 208 ? 16.682 24.242 29.575 1.00 26.82 204 TYR A N 1
ATOM 1540 C CA . TYR A 1 208 ? 16.790 22.974 30.280 1.00 24.68 204 TYR A CA 1
ATOM 1541 C C . TYR A 1 208 ? 18.157 22.321 30.142 1.00 26.40 204 TYR A C 1
ATOM 1542 O O . TYR A 1 208 ? 18.371 21.245 30.713 1.00 24.83 204 TYR A O 1
ATOM 1551 N N . LEU A 1 209 ? 19.094 22.938 29.428 1.00 25.81 205 LEU A N 1
ATOM 1552 C CA . LEU A 1 209 ? 20.386 22.303 29.191 1.00 25.45 205 LEU A CA 1
ATOM 1553 C C . LEU A 1 209 ? 21.225 22.286 30.457 1.00 28.94 205 LEU A C 1
ATOM 1554 O O . LEU A 1 209 ? 21.325 23.293 31.167 1.00 29.51 205 LEU A O 1
ATOM 1559 N N . ALA A 1 210 ? 21.859 21.148 30.726 1.00 26.43 206 ALA A N 1
ATOM 1560 C CA . ALA A 1 210 ? 22.784 21.083 31.843 1.00 25.64 206 ALA A CA 1
ATOM 1561 C C . ALA A 1 210 ? 24.050 21.884 31.535 1.00 28.79 206 ALA A C 1
ATOM 1562 O O . ALA A 1 210 ? 24.432 22.042 30.369 1.00 31.11 206 ALA A O 1
ATOM 1564 N N . PRO A 1 211 ? 24.714 22.412 32.567 1.00 30.90 207 PRO A N 1
ATOM 1565 C CA . PRO A 1 211 ? 25.949 23.185 32.323 1.00 28.07 207 PRO A CA 1
ATOM 1566 C C . PRO A 1 211 ? 27.007 22.421 31.545 1.00 34.36 207 PRO A C 1
ATOM 1567 O O . PRO A 1 211 ? 27.637 22.995 30.645 1.00 39.43 207 PRO A O 1
ATOM 1571 N N . GLU A 1 212 ? 27.210 21.135 31.850 1.00 30.55 208 GLU A N 1
ATOM 1572 C CA . GLU A 1 212 ? 28.205 20.352 31.132 1.00 33.08 208 GLU A CA 1
ATOM 1573 C C . GLU A 1 212 ? 27.910 20.280 29.643 1.00 34.35 208 GLU A C 1
ATOM 1574 O O . GLU A 1 212 ? 28.835 20.066 28.851 1.00 39.73 208 GLU A O 1
ATOM 1580 N N . ILE A 1 213 ? 26.651 20.447 2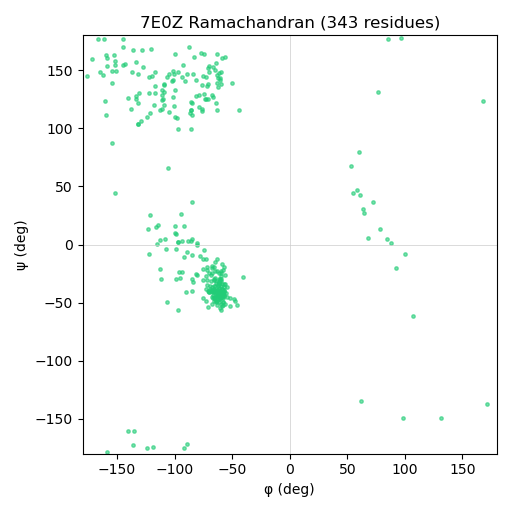9.235 1.00 33.46 209 ILE A N 1
ATOM 1581 C CA . ILE A 1 213 ? 26.359 20.508 27.809 1.00 30.45 209 ILE A CA 1
ATOM 1582 C C . ILE A 1 213 ? 26.833 21.836 27.246 1.00 33.78 209 ILE A C 1
ATOM 1583 O O . ILE A 1 213 ? 27.521 21.882 26.219 1.00 36.30 209 ILE A O 1
ATOM 1588 N N . ILE A 1 214 ? 26.478 22.932 27.922 1.00 27.32 210 ILE A N 1
ATOM 1589 C CA . ILE A 1 214 ? 26.882 24.264 27.480 1.00 33.16 210 ILE A CA 1
ATOM 1590 C C . ILE A 1 214 ? 28.396 24.369 27.403 1.00 35.47 210 ILE A C 1
ATOM 1591 O O . ILE A 1 214 ? 28.945 24.934 26.453 1.00 38.35 210 ILE A O 1
ATOM 1596 N N . LEU A 1 215 ? 29.096 23.840 28.398 1.00 36.58 211 LEU A N 1
ATOM 1597 C CA . LEU A 1 215 ? 30.540 24.011 28.439 1.00 36.52 211 LEU A CA 1
ATOM 1598 C C . LEU A 1 215 ? 31.290 23.034 27.534 1.00 37.28 211 LEU A C 1
ATOM 1599 O O . LEU A 1 215 ? 32.521 23.094 27.484 1.00 36.54 211 LEU A O 1
ATOM 1604 N N . SER A 1 216 ? 30.580 22.168 26.804 1.00 39.62 212 SER A N 1
ATOM 1605 C CA . SER A 1 216 ? 31.182 21.217 25.863 1.00 39.09 212 SER A CA 1
ATOM 1606 C C . SER A 1 216 ? 32.180 20.295 26.557 1.00 39.81 212 SER A C 1
ATOM 1607 O O . SER A 1 216 ? 33.288 20.067 26.070 1.00 42.97 212 SER A O 1
ATOM 1610 N N . LYS A 1 217 ? 31.777 19.748 27.701 1.00 40.92 213 LYS A N 1
ATOM 1611 C CA . LYS A 1 217 ? 32.671 18.928 28.508 1.00 40.05 213 LYS A CA 1
ATOM 1612 C C . LYS A 1 217 ? 32.479 17.432 28.298 1.00 46.09 213 LYS A C 1
ATOM 1613 O O . LYS A 1 217 ? 33.250 16.639 28.853 1.00 44.48 213 LYS A O 1
ATOM 1619 N N . GLY A 1 218 ? 31.497 17.025 27.494 1.00 41.99 214 GLY A N 1
ATOM 1620 C CA . GLY A 1 218 ? 31.157 15.619 27.402 1.00 42.36 214 GLY A CA 1
ATOM 1621 C C . GLY A 1 218 ? 30.361 15.206 28.621 1.00 46.19 214 GLY A C 1
ATOM 1622 O O . GLY A 1 218 ? 30.763 15.503 29.754 1.00 49.93 214 GLY A O 1
ATOM 1623 N N . TYR A 1 219 ? 29.237 14.523 28.420 1.00 39.21 215 TYR A N 1
ATOM 1624 C CA . TYR A 1 219 ? 28.300 14.329 29.513 1.00 37.42 215 TYR A CA 1
ATOM 1625 C C . TYR A 1 219 ? 27.643 12.961 29.417 1.00 36.62 215 TYR A C 1
ATOM 1626 O O . TYR A 1 219 ? 27.851 12.200 28.463 1.00 37.66 215 TYR A O 1
ATOM 1635 N N . ASN A 1 220 ? 26.823 12.662 30.417 1.00 34.90 216 ASN A N 1
ATOM 1636 C CA . ASN A 1 220 ? 26.174 11.365 30.511 1.00 30.54 216 ASN A CA 1
ATOM 1637 C C . ASN A 1 220 ? 24.747 11.582 31.005 1.00 32.07 216 ASN A C 1
ATOM 1638 O O . ASN A 1 220 ? 24.200 12.692 30.946 1.00 32.97 216 ASN A O 1
ATOM 1643 N N . LYS A 1 221 ? 24.149 10.509 31.530 1.00 29.12 217 LYS A N 1
ATOM 1644 C CA . LYS A 1 221 ? 22.750 10.510 31.939 1.00 29.41 217 LYS A CA 1
ATOM 1645 C C . LYS A 1 221 ? 22.450 11.568 33.002 1.00 28.06 217 LYS A C 1
ATOM 1646 O O . LYS A 1 221 ? 21.282 11.922 33.201 1.00 28.33 217 LYS A O 1
ATOM 1648 N N . ALA A 1 222 ? 23.474 12.108 33.662 1.00 25.42 218 ALA A N 1
ATOM 1649 C CA . ALA A 1 222 ? 23.247 13.138 34.673 1.00 29.88 218 ALA A CA 1
ATOM 1650 C C . ALA A 1 222 ? 22.557 14.373 34.121 1.00 29.02 218 ALA A C 1
ATOM 1651 O O . ALA A 1 222 ? 21.955 15.126 34.899 1.00 23.07 218 ALA A O 1
ATOM 1653 N N . VAL A 1 223 ? 22.644 14.611 32.808 1.00 26.07 219 VAL A N 1
ATOM 1654 C CA . VAL A 1 223 ? 21.975 15.776 32.232 1.00 27.33 219 VAL A CA 1
ATOM 1655 C C . VAL A 1 223 ? 20.459 15.627 32.289 1.00 26.35 219 VAL A C 1
ATOM 1656 O O . VAL A 1 223 ? 19.734 16.633 32.304 1.00 28.91 219 VAL A O 1
ATOM 1660 N N . ASP A 1 224 ? 19.952 14.386 32.306 1.00 24.59 220 ASP A N 1
ATOM 1661 C CA . ASP A 1 224 ? 18.520 14.166 32.490 1.00 22.70 220 ASP A CA 1
ATOM 1662 C C . ASP A 1 224 ? 18.077 14.517 33.910 1.00 21.95 220 ASP A C 1
ATOM 1663 O O . ASP A 1 224 ? 16.963 15.008 34.110 1.00 22.13 220 ASP A O 1
ATOM 1668 N N . TRP A 1 225 ? 18.916 14.260 34.910 1.00 21.10 221 TRP A N 1
ATOM 1669 C CA . TRP A 1 225 ? 18.533 14.599 36.275 1.00 20.87 221 TRP A CA 1
ATOM 1670 C C . TRP A 1 225 ? 18.560 16.111 36.497 1.00 22.26 221 TRP A C 1
ATOM 1671 O O . TRP A 1 225 ? 17.708 16.650 37.217 1.00 22.99 221 TRP A O 1
ATOM 1682 N N . TRP A 1 226 ? 19.496 16.822 35.849 1.00 26.40 222 TRP A N 1
ATOM 1683 C CA . TRP A 1 226 ? 19.444 18.287 35.834 1.00 26.99 222 TRP A CA 1
ATOM 1684 C C . TRP A 1 226 ? 18.128 18.781 35.242 1.00 25.14 222 TRP A C 1
ATOM 1685 O O . TRP A 1 226 ? 17.448 19.633 35.832 1.00 23.32 222 TRP A O 1
ATOM 1696 N N . ALA A 1 227 ? 17.750 18.252 34.076 1.00 23.03 223 ALA A N 1
ATOM 1697 C CA . ALA A 1 227 ? 16.516 18.705 33.438 1.00 25.67 223 ALA A CA 1
ATOM 1698 C C . ALA A 1 227 ? 15.308 18.454 34.337 1.00 22.73 223 ALA A C 1
ATOM 1699 O O . ALA A 1 227 ? 14.366 19.257 34.369 1.00 23.58 223 ALA A O 1
ATOM 1701 N N . LEU A 1 228 ? 15.319 17.348 35.082 1.00 24.25 224 LEU A N 1
ATOM 1702 C CA . LEU A 1 228 ? 14.236 17.110 36.022 1.00 22.02 224 LEU A CA 1
ATOM 1703 C C . LEU A 1 228 ? 14.142 18.239 37.044 1.00 19.21 224 LEU A C 1
ATOM 1704 O O . LEU A 1 228 ? 13.043 18.665 37.403 1.00 19.58 224 LEU A O 1
ATOM 1709 N N . GLY A 1 229 ? 15.284 18.758 37.497 1.00 23.26 225 GLY A N 1
ATOM 1710 C CA . GLY A 1 229 ? 15.255 19.852 38.453 1.00 17.70 225 GLY A CA 1
ATOM 1711 C C . GLY A 1 229 ? 14.667 21.121 37.865 1.00 22.53 225 GLY A C 1
ATOM 1712 O O . GLY A 1 229 ? 13.920 21.832 38.537 1.00 20.89 225 GLY A O 1
ATOM 1713 N N . VAL A 1 230 ? 14.982 21.419 36.595 1.00 23.41 226 VAL A N 1
ATOM 1714 C CA . VAL A 1 230 ? 14.342 22.547 35.927 1.00 21.16 226 VAL A CA 1
ATOM 1715 C C . VAL A 1 230 ? 12.848 22.299 35.792 1.00 22.18 226 VAL A C 1
ATOM 1716 O O . VAL A 1 230 ? 12.025 23.193 36.031 1.00 20.25 226 VAL A O 1
ATOM 1720 N N . LEU A 1 231 ? 12.476 21.080 35.400 1.00 23.04 227 LEU A N 1
ATOM 1721 C CA . LEU A 1 231 ? 11.066 20.745 35.252 1.00 24.10 227 LEU A CA 1
ATOM 1722 C C . LEU A 1 231 ? 10.311 20.950 36.557 1.00 20.44 227 LEU A C 1
ATOM 1723 O O . LEU A 1 231 ? 9.272 21.616 36.585 1.00 20.82 227 LEU A O 1
ATOM 1728 N N . ILE A 1 232 ? 10.812 20.367 37.651 1.00 20.84 228 ILE A N 1
ATOM 1729 C CA . ILE A 1 232 ? 10.135 20.528 38.933 1.00 22.91 228 ILE A CA 1
ATOM 1730 C C . ILE A 1 232 ? 10.045 22.001 39.315 1.00 24.46 228 ILE A C 1
ATOM 1731 O O . ILE A 1 232 ? 8.988 22.479 39.755 1.00 19.26 228 ILE A O 1
ATOM 1736 N N . TYR A 1 233 ? 11.135 22.747 39.126 1.00 20.52 229 TYR A N 1
ATOM 1737 C CA . TYR A 1 233 ? 11.108 24.169 39.436 1.00 22.26 229 TYR A CA 1
ATOM 1738 C C . TYR A 1 233 ? 10.035 24.881 38.618 1.00 22.25 229 TYR A C 1
ATOM 1739 O O . TYR A 1 233 ? 9.252 25.668 39.163 1.00 21.47 229 TYR A O 1
ATOM 1748 N N . GLU A 1 234 ? 9.951 24.586 37.309 1.00 21.58 230 GLU A N 1
ATOM 1749 C CA . GLU A 1 234 ? 8.983 25.299 36.473 1.00 20.77 230 GLU A CA 1
ATOM 1750 C C . GLU A 1 234 ? 7.545 24.903 36.797 1.00 20.84 230 GLU A C 1
ATOM 1751 O O . GLU A 1 234 ? 6.641 25.745 36.772 1.00 20.37 230 GLU A O 1
ATOM 1757 N N . MET A 1 235 ? 7.309 23.613 37.053 1.00 21.84 231 MET A N 1
ATOM 1758 C CA . MET A 1 235 ? 5.976 23.152 37.423 1.00 20.50 231 MET A CA 1
ATOM 1759 C C . MET A 1 235 ? 5.499 23.857 38.690 1.00 21.28 231 MET A C 1
ATOM 1760 O O . MET A 1 235 ? 4.327 24.245 38.813 1.00 19.85 231 MET A O 1
ATOM 1765 N N . ALA A 1 236 ? 6.395 23.990 39.666 1.00 20.63 232 ALA A N 1
ATOM 1766 C CA . ALA A 1 236 ? 6.014 24.511 40.969 1.00 22.96 232 ALA A CA 1
ATOM 1767 C C . ALA A 1 236 ? 6.001 26.034 40.990 1.00 22.55 232 ALA A C 1
ATOM 1768 O O . ALA A 1 236 ? 5.183 26.630 41.702 1.00 24.92 232 ALA A O 1
ATOM 1770 N N . ALA A 1 237 ? 6.879 26.679 40.222 1.00 21.17 233 ALA A N 1
ATOM 1771 C CA . ALA A 1 237 ? 6.949 28.138 40.243 1.00 24.55 233 ALA A CA 1
ATOM 1772 C C . ALA A 1 237 ? 6.128 28.799 39.148 1.00 23.21 233 ALA A C 1
ATOM 1773 O O . ALA A 1 237 ? 5.647 29.925 39.343 1.00 22.42 233 ALA A O 1
ATOM 1775 N N . GLY A 1 238 ? 5.943 28.130 38.010 1.00 20.32 234 GLY A N 1
ATOM 1776 C CA . GLY A 1 238 ? 5.250 28.714 36.879 1.00 21.82 234 GLY A CA 1
ATOM 1777 C C . GLY A 1 238 ? 6.176 29.232 35.809 1.00 22.38 234 GLY A C 1
ATOM 1778 O O . GLY A 1 238 ? 5.710 29.600 34.725 1.00 21.91 234 GLY A O 1
ATOM 1779 N N . TYR A 1 239 ? 7.474 29.242 36.087 1.00 28.30 235 TYR A N 1
ATOM 1780 C CA . TYR A 1 239 ? 8.513 29.693 35.177 1.00 27.01 235 TYR A CA 1
ATOM 1781 C C . TYR A 1 239 ? 9.781 28.928 35.528 1.00 27.12 235 TYR A C 1
ATOM 1782 O O . TYR A 1 239 ? 9.934 28.467 36.669 1.00 24.10 235 TYR A O 1
ATOM 1791 N N . PRO A 1 240 ? 10.697 28.760 34.576 1.00 25.40 236 PRO A N 1
ATOM 1792 C CA . PRO A 1 240 ? 11.921 27.987 34.846 1.00 26.62 236 PRO A CA 1
ATOM 1793 C C . PRO A 1 240 ? 12.906 28.816 35.648 1.00 26.60 236 PRO A C 1
ATOM 1794 O O . PRO A 1 240 ? 12.753 30.042 35.745 1.00 28.30 236 PRO A O 1
ATOM 1798 N N . PRO A 1 241 ? 13.923 28.184 36.246 1.00 30.60 237 PRO A N 1
ATOM 1799 C CA . PRO A 1 241 ? 14.868 28.941 37.090 1.00 31.44 237 PRO A CA 1
ATOM 1800 C C . PRO A 1 241 ? 15.857 29.789 36.306 1.00 30.39 237 PRO A C 1
ATOM 1801 O O . PRO A 1 241 ? 16.400 30.749 36.867 1.00 28.04 237 PRO A O 1
ATOM 1805 N N . PHE A 1 242 ? 16.103 29.486 35.035 1.00 26.87 238 PHE A N 1
ATOM 1806 C CA . PHE A 1 242 ? 17.066 30.227 34.221 1.00 28.64 238 PHE A CA 1
ATOM 1807 C C . PHE A 1 242 ? 16.390 30.625 32.916 1.00 31.67 238 PHE A C 1
ATOM 1808 O O . PHE A 1 242 ? 16.184 29.778 32.041 1.00 31.06 238 PHE A O 1
ATOM 1816 N N . PHE A 1 243 ? 16.049 31.901 32.772 1.00 30.25 239 PHE A N 1
ATOM 1817 C CA . PHE A 1 243 ? 15.518 32.370 31.504 1.00 33.90 239 PHE A CA 1
ATOM 1818 C C . PHE A 1 243 ? 15.882 33.834 31.325 1.00 36.73 239 PHE A C 1
ATOM 1819 O O . PHE A 1 243 ? 16.023 34.574 32.303 1.00 29.35 239 PHE A O 1
ATOM 1827 N N . ALA A 1 244 ? 16.054 34.235 30.065 1.00 33.82 240 ALA A N 1
ATOM 1828 C CA . ALA A 1 244 ? 16.392 35.610 29.723 1.00 39.45 240 ALA A CA 1
ATOM 1829 C C . ALA A 1 244 ? 16.066 35.830 28.252 1.00 45.94 240 ALA A C 1
ATOM 1830 O O . ALA A 1 244 ? 15.661 34.905 27.540 1.00 40.06 240 ALA A O 1
ATOM 1832 N N . ASP A 1 245 ? 16.255 37.074 27.801 1.00 48.37 241 ASP A N 1
ATOM 1833 C CA . ASP A 1 245 ? 15.869 37.442 26.442 1.00 50.35 241 ASP A CA 1
ATOM 1834 C C . ASP A 1 245 ? 16.706 36.694 25.411 1.00 49.83 241 ASP A C 1
ATOM 1835 O O . ASP A 1 245 ? 16.167 36.135 24.448 1.00 50.08 241 ASP A O 1
ATOM 1837 N N . GLN A 1 246 ? 18.034 36.655 25.612 1.00 46.45 242 GLN A N 1
ATOM 1838 C CA . GLN A 1 246 ? 18.979 36.056 24.679 1.00 45.67 242 GLN A CA 1
ATOM 1839 C C . GLN A 1 246 ? 19.587 34.789 25.267 1.00 45.69 242 GLN A C 1
ATOM 1840 O O . GLN A 1 246 ? 20.038 34.803 26.420 1.00 43.62 242 GLN A O 1
ATOM 1842 N N . PRO A 1 247 ? 19.636 33.689 24.509 1.00 47.60 243 PRO A N 1
ATOM 1843 C CA . PRO A 1 247 ? 20.124 32.422 25.083 1.00 43.45 243 PRO A CA 1
ATOM 1844 C C . PRO A 1 247 ? 21.513 32.512 25.686 1.00 43.04 243 PRO A C 1
ATOM 1845 O O . PRO A 1 247 ? 21.821 31.717 26.584 1.00 40.33 243 PRO A O 1
ATOM 1849 N N . ILE A 1 248 ? 22.362 33.438 25.217 1.00 42.09 244 ILE A N 1
ATOM 1850 C CA . ILE A 1 248 ? 23.666 33.637 25.851 1.00 39.70 244 ILE A CA 1
ATOM 1851 C C . ILE A 1 248 ? 23.483 33.977 27.323 1.00 37.88 244 ILE A C 1
ATOM 1852 O O . ILE A 1 248 ? 24.222 33.492 28.188 1.00 34.23 244 ILE A O 1
ATOM 1854 N N . GLN A 1 249 ? 22.489 34.813 27.632 1.00 38.85 245 GLN A N 1
ATOM 1855 C CA . GLN A 1 249 ? 22.247 35.152 29.024 1.00 36.72 245 GLN A CA 1
ATOM 1856 C C . GLN A 1 249 ? 21.710 33.950 29.783 1.00 35.33 245 GLN A C 1
ATOM 1857 O O . GLN A 1 249 ? 22.086 33.726 30.941 1.00 36.65 245 GLN A O 1
ATOM 1863 N N . ILE A 1 250 ? 20.843 33.160 29.140 1.00 34.80 246 ILE A N 1
ATOM 1864 C CA . ILE A 1 250 ? 20.346 31.932 29.763 1.00 34.84 246 ILE A CA 1
ATOM 1865 C C . ILE A 1 250 ? 21.508 31.015 30.124 1.00 30.97 246 ILE A C 1
ATOM 1866 O O . ILE A 1 250 ? 21.585 30.502 31.243 1.00 35.84 246 ILE A O 1
ATOM 1871 N N . TYR A 1 251 ? 22.458 30.838 29.201 1.00 30.22 247 TYR A N 1
ATOM 1872 C CA . TYR A 1 251 ? 23.578 29.938 29.461 1.00 31.63 247 TYR A CA 1
ATOM 1873 C C . TYR A 1 251 ? 24.483 30.467 30.565 1.00 35.01 247 TYR A C 1
ATOM 1874 O O . TYR A 1 251 ? 25.016 29.683 31.362 1.00 28.41 247 TYR A O 1
ATOM 1883 N N . GLU A 1 252 ? 24.675 31.793 30.625 1.00 36.90 248 GLU A N 1
ATOM 1884 C CA . GLU A 1 252 ? 25.442 32.390 31.715 1.00 32.19 248 GLU A CA 1
ATOM 1885 C C . GLU A 1 252 ? 24.818 32.053 33.069 1.00 32.14 248 GLU A C 1
ATOM 1886 O O . GLU A 1 252 ? 25.519 31.657 34.005 1.00 39.20 248 GLU A O 1
ATOM 1888 N N . LYS A 1 253 ? 23.493 32.181 33.185 1.00 31.87 249 LYS A N 1
ATOM 1889 C CA . LYS A 1 253 ? 22.802 31.813 34.423 1.00 30.78 249 LYS A CA 1
ATOM 1890 C C . LYS A 1 253 ? 23.010 30.340 34.768 1.00 32.94 249 LYS A C 1
ATOM 1891 O O . LYS A 1 253 ? 23.464 30.008 35.870 1.00 33.22 249 LYS A O 1
ATOM 1897 N N . ILE A 1 254 ? 22.645 29.440 33.839 1.00 30.08 250 ILE A N 1
ATOM 1898 C CA . ILE A 1 254 ? 22.810 27.998 34.046 1.00 29.75 250 ILE A CA 1
ATOM 1899 C C . ILE A 1 254 ? 24.203 27.686 34.572 1.00 32.39 250 ILE A C 1
ATOM 1900 O O . ILE A 1 254 ? 24.377 26.951 35.557 1.00 30.23 250 ILE A O 1
ATOM 1905 N N . VAL A 1 255 ? 25.220 28.253 33.924 1.00 33.08 251 VAL A N 1
ATOM 1906 C CA . VAL A 1 255 ? 26.596 27.893 34.228 1.00 33.84 251 VAL A CA 1
ATOM 1907 C C . VAL A 1 255 ? 27.035 28.453 35.580 1.00 34.40 251 VAL A C 1
ATOM 1908 O O . VAL A 1 255 ? 27.918 27.889 36.228 1.00 36.40 251 VAL A O 1
ATOM 1912 N N . SER A 1 256 ? 26.368 29.497 36.067 1.00 35.20 252 SER A N 1
ATOM 1913 C CA . SER A 1 256 ? 26.844 30.238 37.228 1.00 35.61 252 SER A CA 1
ATOM 1914 C C . SER A 1 256 ? 26.709 29.473 38.540 1.00 39.39 252 SER A C 1
ATOM 1915 O O . SER A 1 256 ? 27.364 29.843 39.518 1.00 42.42 252 SER A O 1
ATOM 1918 N N . GLY A 1 257 ? 25.862 28.452 38.602 1.00 39.24 253 GLY A N 1
ATOM 1919 C CA . GLY A 1 257 ? 25.600 27.801 39.876 1.00 37.99 253 GLY A CA 1
ATOM 1920 C C . GLY A 1 257 ? 24.768 28.650 40.818 1.00 49.01 253 GLY A C 1
ATOM 1921 O O . GLY A 1 257 ? 24.984 28.616 42.042 1.00 40.95 253 GLY A O 1
ATOM 1922 N N . LYS A 1 258 ? 23.811 29.404 40.278 1.00 41.40 254 LYS A N 1
ATOM 1923 C CA . LYS A 1 258 ? 23.040 30.376 41.041 1.00 40.80 254 LYS A CA 1
ATOM 1924 C C . LYS A 1 258 ? 21.571 30.178 40.723 1.00 38.43 254 LYS A C 1
ATOM 1925 O O . LYS A 1 258 ? 21.173 30.278 39.559 1.00 39.85 254 LYS A O 1
ATOM 1931 N N . VAL A 1 259 ? 20.771 29.903 41.750 1.00 37.26 255 VAL A N 1
ATOM 1932 C CA . VAL A 1 259 ? 19.335 29.678 41.600 1.00 36.54 255 VAL A CA 1
ATOM 1933 C C . VAL A 1 259 ? 18.614 30.334 42.766 1.00 36.33 255 VAL A C 1
ATOM 1934 O O . VAL A 1 259 ? 18.918 30.045 43.927 1.00 35.18 255 VAL A O 1
ATOM 1938 N N . ARG A 1 260 ? 17.638 31.189 42.466 1.00 36.02 256 ARG A N 1
ATOM 1939 C CA . ARG A 1 260 ? 16.765 31.742 43.490 1.00 36.48 256 ARG A CA 1
ATOM 1940 C C . ARG A 1 260 ? 15.427 31.006 43.445 1.00 32.01 256 ARG A C 1
ATOM 1941 O O . ARG A 1 260 ? 14.929 30.668 42.366 1.00 29.21 256 ARG A O 1
ATOM 1943 N N . PHE A 1 261 ? 14.863 30.735 44.632 1.00 28.41 257 PHE A N 1
ATOM 1944 C CA . PHE A 1 261 ? 13.620 29.995 44.809 1.00 31.55 257 PHE A CA 1
ATOM 1945 C C . PHE A 1 261 ? 12.496 30.913 45.265 1.00 28.11 257 PHE A C 1
ATOM 1946 O O . PHE A 1 261 ? 12.708 31.763 46.136 1.00 25.14 257 PHE A O 1
ATOM 1954 N N . PRO A 1 262 ? 11.301 30.758 44.695 1.00 26.64 258 PRO A N 1
ATOM 1955 C CA . PRO A 1 262 ? 10.118 31.406 45.271 1.00 24.87 258 PRO A CA 1
ATOM 1956 C C . PRO A 1 262 ? 10.023 31.113 46.762 1.00 29.14 258 PRO A C 1
ATOM 1957 O O . PRO A 1 262 ? 10.280 29.986 47.207 1.00 25.36 258 PRO A O 1
ATOM 1961 N N . SER A 1 263 ? 9.652 32.140 47.545 1.00 26.03 259 SER A N 1
ATOM 1962 C CA . SER A 1 263 ? 9.461 31.914 48.974 1.00 26.66 259 SER A CA 1
ATOM 1963 C C . SER A 1 263 ? 8.355 30.900 49.238 1.00 24.05 259 SER A C 1
ATOM 1964 O O . SER A 1 263 ? 8.369 30.239 50.285 1.00 24.10 259 SER A O 1
ATOM 1967 N N . HIS A 1 264 ? 7.416 30.731 48.304 1.00 22.74 260 HIS A N 1
ATOM 1968 C CA . HIS A 1 264 ? 6.336 29.789 48.553 1.00 24.65 260 HIS A CA 1
ATOM 1969 C C . HIS A 1 264 ? 6.774 28.332 48.416 1.00 24.27 260 HIS A C 1
ATOM 1970 O O . HIS A 1 264 ? 6.023 27.443 48.832 1.00 22.90 260 HIS A O 1
ATOM 1977 N N . PHE A 1 265 ? 7.961 28.069 47.864 1.00 23.02 261 PHE A N 1
ATOM 1978 C CA . PHE A 1 265 ? 8.495 26.712 47.844 1.00 22.08 261 PHE A CA 1
ATOM 1979 C C . PHE A 1 265 ? 8.668 26.190 49.267 1.00 24.58 261 PHE A C 1
ATOM 1980 O O . PHE A 1 265 ? 9.062 26.928 50.171 1.00 25.09 261 PHE A O 1
ATOM 1988 N N . SER A 1 266 ? 8.367 24.913 49.466 1.00 22.38 262 SER A N 1
ATOM 1989 C CA . SER A 1 266 ? 8.704 24.250 50.721 1.00 23.35 262 SER A CA 1
ATOM 1990 C C . SER A 1 266 ? 10.216 24.133 50.882 1.00 23.55 262 SER A C 1
ATOM 1991 O O . SER A 1 266 ? 10.959 24.063 49.901 1.00 24.71 262 SER A O 1
ATOM 1994 N N . SER A 1 267 ? 10.673 24.080 52.136 1.00 22.18 263 SER A N 1
ATOM 1995 C CA . SER A 1 267 ? 12.099 23.840 52.376 1.00 25.32 263 SER A CA 1
ATOM 1996 C C . SER A 1 267 ? 12.552 22.509 51.769 1.00 24.22 263 SER A C 1
ATOM 1997 O O . SER A 1 267 ? 13.663 22.412 51.227 1.00 25.20 263 SER A O 1
ATOM 2000 N N . ASP A 1 268 ? 11.701 21.476 51.837 1.00 21.54 264 ASP A N 1
ATOM 2001 C CA . ASP A 1 268 ? 12.028 20.199 51.204 1.00 23.40 264 ASP A CA 1
ATOM 2002 C C . ASP A 1 268 ? 12.189 20.343 49.695 1.00 23.57 264 ASP A C 1
ATOM 2003 O O . ASP A 1 268 ? 13.078 19.720 49.098 1.00 23.87 264 ASP A O 1
ATOM 2008 N N . LEU A 1 269 ? 11.307 21.114 49.052 1.00 21.20 265 LEU A N 1
ATOM 2009 C CA . LEU A 1 269 ? 11.445 21.323 47.618 1.00 19.03 265 LEU A CA 1
ATOM 2010 C C . LEU A 1 269 ? 12.744 22.054 47.293 1.00 23.81 265 LEU A C 1
ATOM 2011 O O . LEU A 1 269 ? 13.458 21.675 46.353 1.00 24.19 265 LEU A O 1
ATOM 2016 N N . LYS A 1 270 ? 13.072 23.102 48.058 1.00 21.98 266 LYS A N 1
ATOM 2017 C CA . LYS A 1 270 ? 14.320 23.824 47.815 1.00 25.19 266 LYS A CA 1
ATOM 2018 C C . LYS A 1 270 ? 15.528 22.903 47.953 1.00 24.52 266 LYS A C 1
ATOM 2019 O O . LYS A 1 270 ? 16.458 22.969 47.142 1.00 24.07 266 LYS A O 1
ATOM 2025 N N . ASP A 1 271 ? 15.528 22.021 48.960 1.00 26.07 267 ASP A N 1
ATOM 2026 C CA . ASP A 1 271 ? 16.684 21.145 49.159 1.00 25.66 267 ASP A CA 1
ATOM 2027 C C . ASP A 1 271 ? 16.835 20.153 48.010 1.00 25.07 267 ASP A C 1
ATOM 2028 O O . ASP A 1 271 ? 17.951 19.92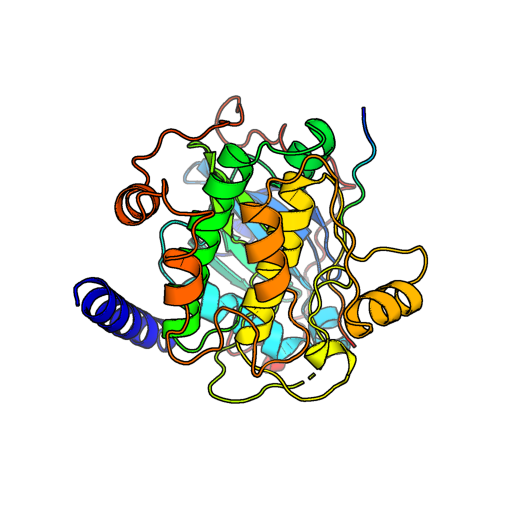6 47.522 1.00 28.20 267 ASP A O 1
ATOM 2033 N N . LEU A 1 272 ? 15.729 19.545 47.564 1.00 22.11 268 LEU A N 1
ATOM 2034 C CA . LEU A 1 272 ? 15.812 18.636 46.420 1.00 23.51 268 LEU A CA 1
ATOM 2035 C C . LEU A 1 272 ? 16.311 19.357 45.165 1.00 27.95 268 LEU A C 1
ATOM 2036 O O . LEU A 1 272 ? 17.127 18.807 44.406 1.00 23.48 268 LEU A O 1
ATOM 2041 N N . LEU A 1 273 ? 15.832 20.592 44.930 1.00 21.39 269 LEU A N 1
ATOM 2042 C CA . LEU A 1 273 ? 16.240 21.323 43.732 1.00 24.44 269 LEU A CA 1
ATOM 2043 C C . LEU A 1 273 ? 17.726 21.675 43.777 1.00 26.03 269 LEU A C 1
ATOM 2044 O O . LEU A 1 273 ? 18.432 21.561 42.769 1.00 26.35 269 LEU A O 1
ATOM 2049 N N . ARG A 1 274 ? 18.225 22.087 44.939 1.00 23.46 270 ARG A N 1
ATOM 2050 C CA . ARG A 1 274 ? 19.645 22.380 45.043 1.00 26.41 270 ARG A CA 1
ATOM 2051 C C . ARG A 1 274 ? 20.488 21.168 44.701 1.00 26.46 270 ARG A C 1
ATOM 2052 O O . ARG A 1 274 ? 21.571 21.316 44.128 1.00 29.07 270 ARG A O 1
ATOM 2060 N N . ASN A 1 275 ? 20.017 19.968 45.034 1.00 22.46 271 ASN A N 1
ATOM 2061 C CA . ASN A 1 275 ? 20.801 18.766 44.763 1.00 25.60 271 ASN A CA 1
ATOM 2062 C C . ASN A 1 275 ? 20.677 18.274 43.321 1.00 29.40 271 ASN A C 1
ATOM 2063 O O . ASN A 1 275 ? 21.600 17.602 42.840 1.00 26.32 271 ASN A O 1
ATOM 2068 N N . LEU A 1 276 ? 19.568 18.580 42.629 1.00 25.10 272 LEU A N 1
ATOM 2069 C CA . LEU A 1 276 ? 19.440 18.278 41.203 1.00 24.77 272 LEU A CA 1
ATOM 2070 C C . LEU A 1 276 ? 20.059 19.367 40.331 1.00 28.53 272 LEU A C 1
ATOM 2071 O O . LEU A 1 276 ? 20.691 19.053 39.315 1.00 29.52 272 LEU A O 1
ATOM 2076 N N . LEU A 1 277 ? 19.877 20.653 40.705 1.00 25.52 273 LEU A N 1
ATOM 2077 C CA . LEU A 1 277 ? 20.493 21.785 40.009 1.00 28.35 273 LEU A CA 1
ATOM 2078 C C . LEU A 1 277 ? 21.902 22.062 40.514 1.00 30.19 273 LEU A C 1
ATOM 2079 O O . LEU A 1 277 ? 22.351 23.205 40.624 1.00 30.95 273 LEU A O 1
ATOM 2084 N N . GLN A 1 278 ? 22.600 20.984 40.824 1.00 31.91 274 GLN A N 1
ATOM 2085 C CA . GLN A 1 278 ? 23.978 21.014 41.265 1.00 31.25 274 GLN A CA 1
ATOM 2086 C C . GLN A 1 278 ? 24.879 21.023 40.036 1.00 32.62 274 GLN A C 1
ATOM 2087 O O . GLN A 1 278 ? 24.866 20.071 39.247 1.00 33.07 274 GLN A O 1
ATOM 2093 N N . VAL A 1 279 ? 25.635 22.104 39.844 1.00 32.59 275 VAL A N 1
ATOM 2094 C CA . VAL A 1 279 ? 26.476 22.123 38.652 1.00 36.08 275 VAL A CA 1
ATOM 2095 C C . VAL A 1 279 ? 27.660 21.168 38.813 1.00 36.38 275 VAL A C 1
ATOM 2096 O O . VAL A 1 279 ? 28.135 20.592 37.831 1.00 41.91 275 VAL A O 1
ATOM 2100 N N . ASP A 1 280 ? 28.101 20.916 40.039 1.00 37.70 276 ASP A N 1
ATOM 2101 C CA . ASP A 1 280 ? 29.172 19.947 40.271 1.00 40.23 276 ASP A CA 1
ATOM 2102 C C . ASP A 1 280 ? 28.616 18.530 40.151 1.00 38.99 276 ASP A C 1
ATOM 2103 O O . ASP A 1 280 ? 27.767 18.123 40.949 1.00 40.12 276 ASP A O 1
ATOM 2108 N N . LEU A 1 281 ? 29.103 17.770 39.172 1.00 39.47 277 LEU A N 1
ATOM 2109 C CA . LEU A 1 281 ? 28.602 16.413 38.961 1.00 39.00 277 LEU A CA 1
ATOM 2110 C C . LEU A 1 281 ? 28.963 15.457 40.088 1.00 42.82 277 LEU A C 1
ATOM 2111 O O . LEU A 1 281 ? 28.275 14.448 40.267 1.00 40.64 277 LEU A O 1
ATOM 2116 N N . THR A 1 282 ? 30.036 15.751 40.829 1.00 47.84 278 THR A N 1
ATOM 2117 C CA . THR A 1 282 ? 30.377 15.061 42.073 1.00 45.60 278 THR A CA 1
ATOM 2118 C C . THR A 1 282 ? 29.251 15.125 43.102 1.00 43.84 278 THR A C 1
ATOM 2119 O O . THR A 1 282 ? 29.201 14.290 44.016 1.00 46.56 278 THR A O 1
ATOM 2123 N N . LYS A 1 283 ? 28.323 16.068 42.954 1.00 38.19 279 LYS A N 1
ATOM 2124 C CA . LYS A 1 283 ? 27.294 16.283 43.951 1.00 38.12 279 LYS A CA 1
ATOM 2125 C C . LYS A 1 283 ? 25.864 16.166 43.427 1.00 34.66 279 LYS A C 1
ATOM 2126 O O . LYS A 1 283 ? 24.936 16.161 44.241 1.00 41.50 279 LYS A O 1
ATOM 2128 N N . ARG A 1 284 ? 25.647 16.053 42.116 1.00 33.54 280 ARG A N 1
ATOM 2129 C CA . ARG A 1 284 ? 24.290 16.125 41.583 1.00 29.32 280 ARG A CA 1
ATOM 2130 C C . ARG A 1 284 ? 23.514 14.841 41.879 1.00 28.67 280 ARG A C 1
ATOM 2131 O O . ARG A 1 284 ? 23.995 13.735 41.602 1.00 31.29 280 ARG A O 1
ATOM 2139 N N . PHE A 1 285 ? 22.312 14.985 42.442 1.00 21.79 281 PHE A N 1
ATOM 2140 C CA . PHE A 1 285 ? 21.510 13.809 42.762 1.00 27.60 281 PHE A CA 1
ATOM 2141 C C . PHE A 1 285 ? 21.156 13.059 41.489 1.00 27.99 281 PHE A C 1
ATOM 2142 O O . PHE A 1 285 ? 20.931 13.655 40.432 1.00 26.96 281 PHE A O 1
ATOM 2150 N N . GLY A 1 286 ? 21.079 11.737 41.607 1.00 24.24 282 GLY A N 1
ATOM 2151 C CA . GLY A 1 286 ? 20.917 10.880 40.467 1.00 27.53 282 GLY A CA 1
ATOM 2152 C C . GLY A 1 286 ? 22.217 10.380 39.890 1.00 30.11 282 GLY A C 1
ATOM 2153 O O . GLY A 1 286 ? 22.217 9.363 39.190 1.00 34.78 282 GLY A O 1
ATOM 2154 N N . ASN A 1 287 ? 23.325 11.064 40.184 1.00 32.72 283 ASN A N 1
ATOM 2155 C CA . ASN A 1 287 ? 24.652 10.721 39.691 1.00 37.23 283 ASN A CA 1
ATOM 2156 C C . ASN A 1 287 ? 25.597 10.242 40.790 1.00 35.01 283 ASN A C 1
ATOM 2157 O O . ASN A 1 287 ? 26.775 10.006 40.511 1.00 39.18 283 ASN A O 1
ATOM 2162 N N . LEU A 1 288 ? 25.126 10.104 42.027 1.00 33.19 284 LEU A N 1
ATOM 2163 C CA . LEU A 1 288 ? 25.991 9.714 43.130 1.00 35.70 284 LEU A CA 1
ATOM 2164 C C . LEU A 1 288 ? 26.010 8.190 43.242 1.00 35.89 284 LEU A C 1
ATOM 2165 O O . LEU A 1 288 ? 25.491 7.478 42.378 1.00 37.55 284 LEU A O 1
ATOM 2170 N N . LYS A 1 289 ? 26.619 7.677 44.319 1.00 38.75 285 LYS A N 1
ATOM 2171 C CA . LYS A 1 289 ? 26.816 6.233 44.453 1.00 38.75 285 LYS A CA 1
ATOM 2172 C C . LYS A 1 289 ? 25.487 5.489 44.457 1.00 33.97 285 LYS A C 1
ATOM 2173 O O . LYS A 1 289 ? 25.366 4.409 43.871 1.00 34.29 285 LYS A O 1
ATOM 2175 N N . ASN A 1 290 ? 24.485 6.041 45.124 1.00 35.39 286 ASN A N 1
ATOM 2176 C CA . ASN A 1 290 ? 23.195 5.387 45.228 1.00 36.81 286 ASN A CA 1
ATOM 2177 C C . ASN A 1 290 ? 22.283 5.674 44.054 1.00 34.64 286 ASN A C 1
ATOM 2178 O O . ASN A 1 290 ? 21.125 5.247 44.079 1.00 30.93 286 ASN A O 1
ATOM 2183 N N . GLY A 1 291 ? 22.761 6.411 43.057 1.00 33.81 287 GLY A N 1
ATOM 2184 C CA . GLY A 1 291 ? 21.994 6.584 41.837 1.00 34.66 287 GLY A CA 1
ATOM 2185 C C . GLY A 1 291 ? 20.658 7.268 42.063 1.00 33.47 287 GLY A C 1
ATOM 2186 O O . GLY A 1 291 ? 20.551 8.275 42.774 1.00 33.45 287 GLY A O 1
ATOM 2187 N N . VAL A 1 292 ? 19.615 6.711 41.439 1.00 33.07 288 VAL A N 1
ATOM 2188 C CA . VAL A 1 292 ? 18.278 7.290 41.511 1.00 30.27 288 VAL A CA 1
ATOM 2189 C C . VAL A 1 292 ? 17.685 7.203 42.921 1.00 33.10 288 VAL A C 1
ATOM 2190 O O . VAL A 1 292 ? 16.747 7.944 43.243 1.00 27.07 288 VAL A O 1
ATOM 2194 N N . ASN A 1 293 ? 18.221 6.330 43.783 1.00 29.69 289 ASN A N 1
ATOM 2195 C CA . ASN A 1 293 ? 17.652 6.156 45.117 1.00 29.34 289 ASN A CA 1
ATOM 2196 C C . ASN A 1 293 ? 17.775 7.407 45.978 1.00 28.78 289 ASN A C 1
ATOM 2197 O O . ASN A 1 293 ? 16.943 7.623 46.870 1.00 27.70 289 ASN A O 1
ATOM 2202 N N . ASP A 1 294 ? 18.798 8.236 45.742 1.00 28.52 290 ASP A N 1
ATOM 2203 C CA . ASP A 1 294 ? 18.906 9.493 46.480 1.00 28.71 290 ASP A CA 1
ATOM 2204 C C . ASP A 1 294 ? 17.707 10.396 46.212 1.00 31.74 290 ASP A C 1
ATOM 2205 O O . ASP A 1 294 ? 17.270 11.134 47.105 1.00 31.28 290 ASP A O 1
ATOM 2210 N N . ILE A 1 295 ? 17.170 10.350 44.991 1.00 25.86 291 ILE A N 1
ATOM 2211 C CA . ILE A 1 295 ? 15.982 11.121 44.654 1.00 23.33 291 ILE A CA 1
ATOM 2212 C C . ILE A 1 295 ? 14.743 10.469 45.250 1.00 25.90 291 ILE A C 1
ATOM 2213 O O . ILE A 1 295 ? 13.906 11.138 45.861 1.00 24.79 291 ILE A O 1
ATOM 2218 N N . LYS A 1 296 ? 14.616 9.148 45.092 1.00 26.34 292 LYS A N 1
ATOM 2219 C CA . LYS A 1 296 ? 13.433 8.443 45.576 1.00 25.36 292 LYS A CA 1
ATOM 2220 C C . LYS A 1 296 ? 13.301 8.565 47.085 1.00 28.33 292 LYS A C 1
ATOM 2221 O O . LYS A 1 296 ? 12.184 8.674 47.610 1.00 27.26 292 LYS A O 1
ATOM 2227 N N . ASN A 1 297 ? 14.437 8.568 47.795 1.00 29.54 293 ASN A N 1
ATOM 2228 C CA . ASN A 1 297 ? 14.478 8.621 49.253 1.00 30.16 293 ASN A CA 1
ATOM 2229 C C . ASN A 1 297 ? 14.410 10.040 49.809 1.00 26.96 293 ASN A C 1
ATOM 2230 O O . ASN A 1 297 ? 14.272 10.188 51.022 1.00 24.93 293 ASN A O 1
ATOM 2235 N N . HIS A 1 298 ? 14.498 11.075 48.966 1.00 27.56 294 HIS A N 1
ATOM 2236 C CA . HIS A 1 298 ? 14.472 12.454 49.454 1.00 24.76 294 HIS A CA 1
ATOM 2237 C C . HIS A 1 298 ? 13.155 12.759 50.153 1.00 24.14 294 HIS A C 1
ATOM 2238 O O . HIS A 1 298 ? 12.093 12.264 49.760 1.00 25.30 294 HIS A O 1
ATOM 2245 N N . LYS A 1 299 ? 13.228 13.628 51.172 1.00 23.22 295 LYS A N 1
ATOM 2246 C CA . LYS A 1 299 ? 12.058 13.947 51.991 1.00 22.84 295 LYS A CA 1
ATOM 2247 C C . LYS A 1 299 ? 10.926 14.556 51.169 1.00 23.45 295 LYS A C 1
ATOM 2248 O O . LYS A 1 299 ? 9.754 14.382 51.509 1.00 21.82 295 LYS A O 1
ATOM 2250 N N . TRP A 1 300 ? 11.242 15.270 50.086 1.00 20.36 296 TRP A N 1
ATOM 2251 C CA . TRP A 1 300 ? 10.163 15.805 49.269 1.00 22.86 296 TRP A CA 1
ATOM 2252 C C . TRP A 1 300 ? 9.267 14.689 48.730 1.00 25.27 296 TRP A C 1
ATOM 2253 O O . TRP A 1 300 ? 8.064 14.903 48.535 1.00 23.39 296 TRP A O 1
ATOM 2264 N N . PHE A 1 301 ? 9.808 13.479 48.555 1.00 22.20 297 PHE A N 1
ATOM 2265 C CA . PHE A 1 301 ? 9.043 12.364 48.009 1.00 23.77 297 PHE A CA 1
ATOM 2266 C C . PHE A 1 301 ? 8.514 11.399 49.071 1.00 26.25 297 PHE A C 1
ATOM 2267 O O . PHE A 1 301 ? 7.982 10.339 48.711 1.00 24.65 297 PHE A O 1
ATOM 2275 N N . ALA A 1 302 ? 8.611 11.753 50.362 1.00 22.67 298 ALA A N 1
ATOM 2276 C CA . ALA A 1 302 ? 8.340 10.777 51.422 1.00 25.69 298 ALA A CA 1
ATOM 2277 C C . ALA A 1 302 ? 6.921 10.218 51.349 1.00 26.13 298 ALA A C 1
ATOM 2278 O O . ALA A 1 302 ? 6.681 9.070 51.744 1.00 27.76 298 ALA A O 1
ATOM 2280 N N . THR A 1 303 ? 5.972 11.000 50.857 1.00 24.99 299 THR A N 1
ATOM 2281 C CA . THR A 1 303 ? 4.597 10.539 50.740 1.00 24.91 299 THR A CA 1
ATOM 2282 C C . THR A 1 303 ? 4.306 9.838 49.413 1.00 24.85 299 THR A C 1
ATOM 2283 O O . THR A 1 303 ? 3.154 9.468 49.169 1.00 29.99 299 THR A O 1
ATOM 2287 N N . THR A 1 304 ? 5.303 9.654 48.547 1.00 24.72 300 THR A N 1
ATOM 2288 C CA . THR A 1 304 ? 5.078 9.056 47.232 1.00 28.12 300 THR A CA 1
ATOM 2289 C C . THR A 1 304 ? 5.111 7.532 47.336 1.00 28.05 300 THR A C 1
ATOM 2290 O O . THR A 1 304 ? 6.111 6.954 47.787 1.00 24.94 300 THR A O 1
ATOM 2294 N N . ASP A 1 305 ? 4.012 6.888 46.938 1.00 23.61 301 ASP A N 1
ATOM 2295 C CA . ASP A 1 305 ? 3.975 5.435 46.749 1.00 27.55 301 ASP A CA 1
ATOM 2296 C C . ASP A 1 305 ? 4.465 5.113 45.337 1.00 25.59 301 ASP A C 1
ATOM 2297 O O . ASP A 1 305 ? 3.710 5.196 44.363 1.00 24.09 301 ASP A O 1
ATOM 2302 N N . TRP A 1 306 ? 5.734 4.713 45.237 1.00 24.94 302 TRP A N 1
ATOM 2303 C CA . TRP A 1 306 ? 6.376 4.540 43.938 1.00 27.24 302 TRP A CA 1
ATOM 2304 C C . TRP A 1 306 ? 5.744 3.415 43.133 1.00 27.44 302 TRP A C 1
ATOM 2305 O O . TRP A 1 306 ? 5.597 3.530 41.907 1.00 28.16 302 TRP A O 1
ATOM 2316 N N . ILE A 1 307 ? 5.373 2.318 43.799 1.00 27.47 303 ILE A N 1
ATOM 2317 C CA . ILE A 1 307 ? 4.757 1.198 43.098 1.00 27.39 303 ILE A CA 1
ATOM 2318 C C . ILE A 1 307 ? 3.356 1.566 42.637 1.00 27.55 303 ILE A C 1
ATOM 2319 O O . ILE A 1 307 ? 2.958 1.264 41.505 1.00 24.46 303 ILE A O 1
ATOM 2324 N N . ALA A 1 308 ? 2.606 2.271 43.482 1.00 23.26 304 ALA A N 1
ATOM 2325 C CA . ALA A 1 308 ? 1.275 2.717 43.081 1.00 27.39 304 ALA A CA 1
ATOM 2326 C C . ALA A 1 308 ? 1.333 3.650 41.871 1.00 26.66 304 ALA A C 1
ATOM 2327 O O . ALA A 1 308 ? 0.450 3.604 41.003 1.00 27.93 304 ALA A O 1
ATOM 2329 N N . ILE A 1 309 ? 2.343 4.529 41.808 1.00 28.43 305 ILE A N 1
ATOM 2330 C CA . ILE A 1 309 ? 2.481 5.408 40.644 1.00 24.70 305 ILE A CA 1
ATOM 2331 C C . ILE A 1 309 ? 2.730 4.580 39.392 1.00 24.02 305 ILE A C 1
ATOM 2332 O O . ILE A 1 309 ? 2.081 4.775 38.356 1.00 27.06 305 ILE A O 1
ATOM 2337 N N . TYR A 1 310 ? 3.680 3.642 39.474 1.00 27.10 306 TYR A N 1
ATOM 2338 C CA . TYR A 1 310 ? 3.973 2.768 38.342 1.00 24.55 306 TYR A CA 1
ATOM 2339 C C . TYR A 1 310 ? 2.730 2.003 37.897 1.00 26.27 306 TYR A C 1
ATOM 2340 O O . TYR A 1 310 ? 2.443 1.902 36.694 1.00 27.81 306 TYR A O 1
ATOM 2349 N N . GLN A 1 311 ? 1.962 1.477 38.850 1.00 28.74 307 GLN A N 1
ATOM 2350 C CA . GLN A 1 311 ? 0.751 0.729 38.524 1.00 28.07 307 GLN A CA 1
ATOM 2351 C C . GLN A 1 311 ? -0.389 1.622 38.089 1.00 29.35 307 GLN A C 1
ATOM 2352 O O . GLN A 1 311 ? -1.447 1.105 37.703 1.00 27.92 307 GLN A O 1
ATOM 2358 N N . ARG A 1 312 ? -0.187 2.938 38.142 1.00 24.94 308 ARG A N 1
ATOM 2359 C CA . ARG A 1 312 ? -1.177 3.924 37.723 1.00 28.89 308 ARG A CA 1
ATOM 2360 C C . ARG A 1 312 ? -2.430 3.870 38.599 1.00 29.01 308 ARG A C 1
ATOM 2361 O O . ARG A 1 312 ? -3.538 4.181 38.153 1.00 30.89 308 ARG A O 1
ATOM 2369 N N . LYS A 1 313 ? -2.252 3.504 39.866 1.00 28.47 309 LYS A N 1
ATOM 2370 C CA . LYS A 1 313 ? -3.369 3.402 40.786 1.00 29.45 309 LYS A CA 1
ATOM 2371 C C . LYS A 1 313 ? -3.628 4.688 41.555 1.00 35.28 309 LYS A C 1
ATOM 2372 O O . LYS A 1 313 ? -4.671 4.787 42.211 1.00 38.69 309 LYS A O 1
ATOM 2378 N N . VAL A 1 314 ? -2.723 5.675 41.493 1.00 30.32 310 VAL A N 1
ATOM 2379 C CA . VAL A 1 314 ? -2.938 6.943 42.193 1.00 28.63 310 VAL A CA 1
ATOM 2380 C C . VAL A 1 314 ? -3.949 7.785 41.426 1.00 30.27 310 VAL A C 1
ATOM 2381 O O . VAL A 1 314 ? -3.911 7.862 40.191 1.00 33.15 310 VAL A O 1
ATOM 2385 N N . GLU A 1 315 ? -4.877 8.408 42.150 1.00 31.41 311 GLU A N 1
ATOM 2386 C CA . GLU A 1 315 ? -5.822 9.312 41.505 1.00 31.35 311 GLU A CA 1
ATOM 2387 C C . GLU A 1 315 ? -5.076 10.567 41.077 1.00 32.54 311 GLU A C 1
ATOM 2388 O O . GLU A 1 315 ? -4.397 11.197 41.894 1.00 29.58 311 GLU A O 1
ATOM 2390 N N . ALA A 1 316 ? -5.170 10.905 39.792 1.00 29.50 312 ALA A N 1
ATOM 2391 C CA . ALA A 1 316 ? -4.458 12.058 39.273 1.00 26.82 312 ALA A CA 1
ATOM 2392 C C . ALA A 1 316 ? -5.078 13.339 39.814 1.00 28.95 312 ALA A C 1
ATOM 2393 O O . ALA A 1 316 ? -6.288 13.400 40.049 1.00 26.57 312 ALA A O 1
ATOM 2395 N N . PRO A 1 317 ? -4.268 14.385 40.010 1.00 27.42 313 PRO A N 1
ATOM 2396 C CA . PRO A 1 317 ? -4.807 15.644 40.546 1.00 30.71 313 PRO A CA 1
ATOM 2397 C C . PRO A 1 317 ? -5.638 16.405 39.541 1.00 29.06 313 PRO A C 1
ATOM 2398 O O . PRO A 1 317 ? -6.365 17.329 39.924 1.00 28.35 313 PRO A O 1
ATOM 2402 N N . PHE A 1 318 ? -5.577 16.018 38.275 1.00 31.96 314 PHE A N 1
ATOM 2403 C CA . PHE A 1 318 ? -6.158 16.807 37.202 1.00 27.51 314 PHE A CA 1
ATOM 2404 C C . PHE A 1 318 ? -6.349 15.890 36.005 1.00 34.02 314 PHE A C 1
ATOM 2405 O O . PHE A 1 318 ? -5.386 15.260 35.547 1.00 31.02 314 PHE A O 1
ATOM 2413 N N . ILE A 1 319 ? -7.572 15.787 35.505 1.00 30.10 315 ILE A N 1
ATOM 2414 C CA . ILE A 1 319 ? -7.825 15.000 34.309 1.00 32.47 315 ILE A CA 1
ATOM 2415 C C . ILE A 1 319 ? -8.366 15.929 33.231 1.00 34.23 315 ILE A C 1
ATOM 2416 O O . ILE A 1 319 ? -9.390 16.586 33.437 1.00 37.03 315 ILE A O 1
ATOM 2421 N N . PRO A 1 320 ? -7.695 16.049 32.088 1.00 37.57 316 PRO A N 1
ATOM 2422 C CA . PRO A 1 320 ? -8.229 16.874 31.003 1.00 36.08 316 PRO A CA 1
ATOM 2423 C C . PRO A 1 320 ? -9.543 16.302 30.492 1.00 34.61 316 PRO A C 1
ATOM 2424 O O . PRO A 1 320 ? -9.843 15.116 30.646 1.00 32.50 316 PRO A O 1
ATOM 2428 N N . LYS A 1 321 ? -10.344 17.171 29.896 1.00 35.56 317 LYS A N 1
ATOM 2429 C CA . LYS A 1 321 ? -11.621 16.769 29.329 1.00 43.90 317 LYS A CA 1
ATOM 2430 C C . LYS A 1 321 ? -11.491 16.625 27.820 1.00 41.99 317 LYS A C 1
ATOM 2431 O O . LYS A 1 321 ? -10.795 17.411 27.174 1.00 47.25 317 LYS A O 1
ATOM 2433 N N . PHE A 1 322 ? -12.164 15.613 27.270 1.00 46.66 318 PHE A N 1
ATOM 2434 C CA . PHE A 1 322 ? -12.269 15.405 25.830 1.00 48.81 318 PHE A CA 1
ATOM 2435 C C . PHE A 1 322 ? -13.689 15.028 25.450 1.00 48.10 318 PHE A C 1
ATOM 2436 O O . PHE A 1 322 ? -14.384 14.342 26.201 1.00 51.67 318 PHE A O 1
ATOM 2444 N N . LYS A 1 323 ? -14.080 15.432 24.244 1.00 45.46 319 LYS A N 1
ATOM 2445 C CA . LYS A 1 323 ? -15.400 15.156 23.683 1.00 47.37 319 LYS A CA 1
ATOM 2446 C C . LYS A 1 323 ? -15.278 14.080 22.606 1.00 51.52 319 LYS A C 1
ATOM 2447 O O . LYS A 1 323 ? -15.494 14.315 21.414 1.00 58.00 319 LYS A O 1
ATOM 2449 N N . GLY A 1 324 ? -14.914 12.879 23.033 1.00 47.69 320 GLY A N 1
ATOM 2450 C CA . GLY A 1 324 ? -14.823 11.774 22.111 1.00 54.40 320 GLY A CA 1
ATOM 2451 C C . GLY A 1 324 ? -13.488 11.690 21.394 1.00 51.40 320 GLY A C 1
ATOM 2452 O O . GLY A 1 324 ? -12.613 12.551 21.546 1.00 44.91 320 GLY A O 1
ATOM 2453 N N . PRO A 1 325 ? -13.318 10.648 20.578 1.00 46.25 321 PRO A N 1
ATOM 2454 C CA . PRO A 1 325 ? -12.011 10.401 19.971 1.00 44.53 321 PRO A CA 1
ATOM 2455 C C . PRO A 1 325 ? -11.702 11.467 18.938 1.00 41.75 321 PRO A C 1
ATOM 2456 O O . PRO A 1 325 ? -12.601 12.083 18.359 1.00 45.56 321 PRO A O 1
ATOM 2460 N N . GLY A 1 326 ? -10.414 11.697 18.721 1.00 35.03 322 GLY A N 1
ATOM 2461 C CA . GLY A 1 326 ? -10.054 12.742 17.783 1.00 39.41 322 GLY A CA 1
ATOM 2462 C C . GLY A 1 326 ? -10.366 14.165 18.203 1.00 36.63 322 GLY A C 1
ATOM 2463 O O . GLY A 1 326 ? -10.178 15.087 17.398 1.00 38.22 322 GLY A O 1
ATOM 2464 N N . ASP A 1 327 ? -10.836 14.394 19.426 1.00 39.83 323 ASP A N 1
ATOM 2465 C CA . ASP A 1 327 ? -11.004 15.770 19.889 1.00 33.95 323 ASP A CA 1
ATOM 2466 C C . ASP A 1 327 ? -9.637 16.408 20.134 1.00 30.42 323 ASP A C 1
ATOM 2467 O O . ASP A 1 327 ? -8.724 15.774 20.675 1.00 29.79 323 ASP A O 1
ATOM 2472 N N . THR A 1 328 ? -9.490 17.674 19.729 1.00 29.74 324 THR A N 1
ATOM 2473 C CA . THR A 1 328 ? -8.198 18.355 19.784 1.00 29.24 324 THR A CA 1
ATOM 2474 C C . THR A 1 328 ? -8.239 19.636 20.606 1.00 29.90 324 THR A C 1
ATOM 2475 O O . THR A 1 328 ? -7.295 20.431 20.545 1.00 28.82 324 THR A O 1
ATOM 2479 N N . SER A 1 329 ? -9.300 19.848 21.384 1.00 30.32 325 SER A N 1
ATOM 2480 C CA . SER A 1 329 ? -9.474 21.090 22.127 1.00 31.05 325 SER A CA 1
ATOM 2481 C C . SER A 1 329 ? -8.322 21.380 23.078 1.00 33.69 325 SER A C 1
ATOM 2482 O O . SER A 1 329 ? -8.149 22.531 23.490 1.00 28.18 325 SER A O 1
ATOM 2485 N N . ASN A 1 330 ? -7.557 20.363 23.469 1.00 31.64 326 ASN A N 1
ATOM 2486 C CA . ASN A 1 330 ? -6.479 20.548 24.429 1.00 26.44 326 ASN A CA 1
ATOM 2487 C C . ASN A 1 330 ? -5.183 21.007 23.786 1.00 29.19 326 ASN A C 1
ATOM 2488 O O . ASN A 1 330 ? -4.177 21.115 24.499 1.00 28.99 326 ASN A O 1
ATOM 2493 N N . PHE A 1 331 ? -5.195 21.278 22.473 1.00 27.10 327 PHE A N 1
ATOM 2494 C CA . PHE A 1 331 ? -4.028 21.684 21.706 1.00 26.01 327 PHE A CA 1
ATOM 2495 C C . PHE A 1 331 ? -4.263 23.057 21.094 1.00 26.25 327 PHE A C 1
ATOM 2496 O O . PHE A 1 331 ? -5.384 23.397 20.702 1.00 27.11 327 PHE A O 1
ATOM 2504 N N . ASP A 1 332 ? -3.192 23.844 21.021 1.00 23.13 328 ASP A N 1
ATOM 2505 C CA . ASP A 1 332 ? -3.203 25.083 20.261 1.00 26.57 328 ASP A CA 1
ATOM 2506 C C . ASP A 1 332 ? -3.543 24.811 18.791 1.00 32.90 328 ASP A C 1
ATOM 2507 O O . ASP A 1 332 ? -3.415 23.684 18.280 1.00 25.26 328 ASP A O 1
ATOM 2512 N N . ASP A 1 333 ? -3.969 25.865 18.096 1.00 30.37 329 ASP A N 1
ATOM 2513 C CA . ASP A 1 333 ? -4.208 25.764 16.666 1.00 27.51 329 ASP A CA 1
ATOM 2514 C C . ASP A 1 333 ? -2.961 26.202 15.925 1.00 31.30 329 ASP A C 1
ATOM 2515 O O . ASP A 1 333 ? -2.241 27.099 16.373 1.00 32.08 329 ASP A O 1
ATOM 2520 N N . TYR A 1 334 ? -2.695 25.541 14.804 1.00 24.81 330 TYR A N 1
ATOM 2521 C CA . TYR A 1 334 ? -1.511 25.803 14.008 1.00 28.76 330 TYR A CA 1
ATOM 2522 C C . TYR A 1 334 ? -1.909 26.061 12.561 1.00 27.01 330 TYR A C 1
ATOM 2523 O O . TYR A 1 334 ? -2.941 25.574 12.089 1.00 28.04 330 TYR A O 1
ATOM 2532 N N . GLU A 1 335 ? -1.085 26.840 11.864 1.00 24.78 331 GLU A N 1
ATOM 2533 C CA . GLU A 1 335 ? -1.268 27.043 10.429 1.00 25.18 331 GLU A CA 1
ATOM 2534 C C . GLU A 1 335 ? -1.083 25.724 9.698 1.00 31.07 331 GLU A C 1
ATOM 2535 O O . GLU A 1 335 ? -0.030 25.092 9.809 1.00 29.44 331 GLU A O 1
ATOM 2537 N N . GLU A 1 336 ? -2.110 25.299 8.966 1.00 24.88 332 GLU A N 1
ATOM 2538 C CA . GLU A 1 336 ? -2.006 24.054 8.223 1.00 32.19 332 GLU A CA 1
ATOM 2539 C C . GLU A 1 336 ? -1.315 24.294 6.886 1.00 33.06 332 GLU A C 1
ATOM 2540 O O . GLU A 1 336 ? -1.227 25.422 6.389 1.00 33.82 332 GLU A O 1
ATOM 2546 N N . GLU A 1 337 ? -0.824 23.211 6.297 1.00 30.74 333 GLU A N 1
ATOM 2547 C CA . GLU A 1 337 ? -0.191 23.337 4.995 1.00 32.61 333 GLU A CA 1
ATOM 2548 C C . GLU A 1 337 ? -0.196 21.989 4.295 1.00 35.58 333 GLU A C 1
ATOM 2549 O O . GLU A 1 337 ? -0.347 20.935 4.922 1.00 33.12 333 GLU A O 1
ATOM 2555 N N . GLU A 1 338 ? -0.035 22.050 2.977 1.00 30.11 334 GLU A N 1
ATOM 2556 C CA . GLU A 1 338 ? 0.072 20.845 2.173 1.00 38.54 334 GLU A CA 1
ATOM 2557 C C . GLU A 1 338 ? 1.314 20.056 2.559 1.00 33.21 334 GLU A C 1
ATOM 2558 O O . GLU A 1 338 ? 2.386 20.625 2.779 1.00 37.99 334 GLU A O 1
ATOM 2564 N N . ILE A 1 339 ? 1.172 18.738 2.621 1.00 30.98 335 ILE A N 1
ATOM 2565 C CA . ILE A 1 339 ? 2.297 17.851 2.899 1.00 36.21 335 ILE A CA 1
ATOM 2566 C C . ILE A 1 339 ? 2.991 17.523 1.582 1.00 39.25 335 ILE A C 1
ATOM 2567 O O . ILE A 1 339 ? 2.429 16.832 0.731 1.00 46.82 335 ILE A O 1
ATOM 2572 N N . ARG A 1 340 ? 4.225 18.003 1.422 1.00 37.51 336 ARG A N 1
ATOM 2573 C CA . ARG A 1 340 ? 4.926 17.940 0.139 1.00 44.04 336 ARG A CA 1
ATOM 2574 C C . ARG A 1 340 ? 5.611 16.588 -0.012 1.00 43.00 336 ARG A C 1
ATOM 2575 O O . ARG A 1 340 ? 6.584 16.305 0.694 1.00 45.47 336 ARG A O 1
ATOM 2577 N N . VAL A 1 341 ? 5.126 15.757 -0.936 1.00 37.26 337 VAL A N 1
ATOM 2578 C CA . VAL A 1 341 ? 5.814 14.498 -1.226 1.00 38.21 337 VAL A CA 1
ATOM 2579 C C . VAL A 1 341 ? 6.262 14.415 -2.699 1.00 42.80 337 VAL A C 1
ATOM 2580 O O . VAL A 1 341 ? 5.445 14.351 -3.619 1.00 45.95 337 VAL A O 1
ATOM 2594 N N . ILE A 1 343 ? 7.974 13.471 -6.465 1.00 41.07 339 ILE A N 1
ATOM 2595 C CA . ILE A 1 343 ? 7.742 12.412 -7.447 1.00 37.58 339 ILE A CA 1
ATOM 2596 C C . ILE A 1 343 ? 8.989 11.534 -7.470 1.00 36.00 339 ILE A C 1
ATOM 2597 O O . ILE A 1 343 ? 8.957 10.365 -7.862 1.00 37.08 339 ILE A O 1
ATOM 2602 N N . ASN A 1 344 ? 10.089 12.111 -7.006 1.00 34.98 340 ASN A N 1
ATOM 2603 C CA . ASN A 1 344 ? 11.374 11.431 -6.937 1.00 39.19 340 ASN A CA 1
ATOM 2604 C C . ASN A 1 344 ? 11.756 11.139 -5.496 1.00 36.40 340 ASN A C 1
ATOM 2605 O O . ASN A 1 344 ? 11.592 11.992 -4.614 1.00 35.28 340 ASN A O 1
ATOM 2610 N N . GLU A 1 345 ? 12.291 9.937 -5.275 1.00 38.95 341 GLU A N 1
ATOM 2611 C CA . GLU A 1 345 ? 12.846 9.579 -3.979 1.00 35.73 341 GLU A CA 1
ATOM 2612 C C . GLU A 1 345 ? 14.019 10.485 -3.627 1.00 42.07 341 GLU A C 1
ATOM 2613 O O . GLU A 1 345 ? 14.896 10.764 -4.453 1.00 41.56 341 GLU A O 1
ATOM 2619 N N . LYS A 1 346 ? 14.035 10.940 -2.385 1.00 37.69 342 LYS A N 1
ATOM 2620 C CA . LYS A 1 346 ? 15.091 11.795 -1.880 1.00 37.00 342 LYS A CA 1
ATOM 2621 C C . LYS A 1 346 ? 15.823 11.074 -0.761 1.00 38.61 342 LYS A C 1
ATOM 2622 O O . LYS A 1 346 ? 15.194 10.426 0.082 1.00 36.48 342 LYS A O 1
ATOM 2628 N N . CYS A 1 347 ? 17.155 11.163 -0.783 1.00 37.00 343 CYS A N 1
ATOM 2629 C CA . CYS A 1 347 ? 18.004 10.686 0.311 1.00 39.93 343 CYS A CA 1
ATOM 2630 C C . CYS A 1 347 ? 17.726 9.223 0.650 1.00 38.07 343 CYS A C 1
ATOM 2631 O O . CYS A 1 347 ? 17.621 8.840 1.822 1.00 32.00 343 CYS A O 1
ATOM 2634 N N . GLY A 1 348 ? 17.603 8.398 -0.391 1.00 39.86 344 GLY A N 1
ATOM 2635 C CA . GLY A 1 348 ? 17.300 6.994 -0.176 1.00 33.16 344 GLY A CA 1
ATOM 2636 C C . GLY A 1 348 ? 18.373 6.279 0.625 1.00 41.97 344 GLY A C 1
ATOM 2637 O O . GLY A 1 348 ? 18.076 5.581 1.598 1.00 36.81 344 GLY A O 1
ATOM 2638 N N . LYS A 1 349 ? 19.640 6.445 0.226 1.00 38.26 345 LYS A N 1
ATOM 2639 C CA . LYS A 1 349 ? 20.720 5.746 0.915 1.00 39.80 345 LYS A CA 1
ATOM 2640 C C . LYS A 1 349 ? 20.815 6.170 2.375 1.00 38.15 345 LYS A C 1
ATOM 2641 O O . LYS A 1 349 ? 21.042 5.335 3.257 1.00 40.08 345 LYS A O 1
ATOM 2643 N N . GLU A 1 350 ? 20.635 7.461 2.654 1.00 36.40 346 GLU A N 1
ATOM 2644 C CA . GLU A 1 350 ? 20.863 7.954 4.007 1.00 34.88 346 GLU A CA 1
ATOM 2645 C C . GLU A 1 350 ? 19.902 7.343 5.016 1.00 36.75 346 GLU A C 1
ATOM 2646 O O . GLU A 1 350 ? 20.233 7.289 6.205 1.00 32.83 346 GLU A O 1
ATOM 2652 N N . PHE A 1 351 ? 18.738 6.860 4.569 1.00 35.50 347 PHE A N 1
ATOM 2653 C CA . PHE A 1 351 ? 17.674 6.404 5.459 1.00 37.22 347 PHE A CA 1
ATOM 2654 C C . PHE A 1 351 ? 17.288 4.945 5.224 1.00 37.90 347 PHE A C 1
ATOM 2655 O O . PHE A 1 351 ? 16.165 4.545 5.555 1.00 36.56 347 PHE A O 1
ATOM 2663 N N . THR A 1 352 ? 18.206 4.136 4.684 1.00 38.92 348 THR A N 1
ATOM 2664 C CA . THR A 1 352 ? 17.917 2.729 4.422 1.00 34.15 348 THR A CA 1
ATOM 2665 C C . THR A 1 352 ? 17.483 1.989 5.684 1.00 36.33 348 THR A C 1
ATOM 2666 O O . THR A 1 352 ? 16.639 1.084 5.624 1.00 34.29 348 THR A O 1
ATOM 2670 N N . GLU A 1 353 ? 18.075 2.335 6.828 1.00 35.68 349 GLU A N 1
ATOM 2671 C CA . GLU A 1 353 ? 17.805 1.647 8.086 1.00 38.63 349 GLU A CA 1
ATOM 2672 C C . GLU A 1 353 ? 16.522 2.116 8.770 1.00 40.20 349 GLU A C 1
ATOM 2673 O O . GLU A 1 353 ? 16.191 1.595 9.844 1.00 39.86 349 GLU A O 1
ATOM 2675 N N . PHE A 1 354 ? 15.794 3.071 8.187 1.00 37.15 350 PHE A N 1
ATOM 2676 C CA . PHE A 1 354 ? 14.550 3.556 8.788 1.00 31.88 350 PHE A CA 1
ATOM 2677 C C . PHE A 1 354 ? 13.363 2.693 8.357 1.00 35.69 350 PHE A C 1
ATOM 2678 O O . PHE A 1 354 ? 13.196 2.346 7.186 1.00 32.94 350 PHE A O 1
ATOM 2686 N N . THR B 2 1 ? -6.994 35.215 28.480 1.00 31.44 8 THR B N 1
ATOM 2687 C CA . THR B 2 1 ? -6.025 34.153 28.189 1.00 33.76 8 THR B CA 1
ATOM 2688 C C . THR B 2 1 ? -4.612 34.613 28.569 1.00 33.33 8 THR B C 1
ATOM 2689 O O . THR B 2 1 ? -4.308 35.812 28.530 1.00 32.74 8 THR B O 1
ATOM 2693 N N . ARG B 2 2 ? -3.758 33.664 28.951 1.00 34.84 9 ARG B N 1
ATOM 2694 C CA . ARG B 2 2 ? -2.390 33.945 29.358 1.00 32.48 9 ARG B CA 1
ATOM 2695 C C . ARG B 2 2 ? -1.425 33.532 28.260 1.00 36.81 9 ARG B C 1
ATOM 2696 O O . ARG B 2 2 ? -1.661 32.566 27.524 1.00 33.02 9 ARG B O 1
ATOM 2704 N N . SER B 2 3 ? -0.331 34.280 28.151 1.00 38.76 10 SER B N 1
ATOM 2705 C CA . SER B 2 3 ? 0.662 33.950 27.144 1.00 38.00 10 SER B CA 1
ATOM 2706 C C . SER B 2 3 ? 1.177 32.543 27.395 1.00 37.00 10 SER B C 1
ATOM 2707 O O . SER B 2 3 ? 1.209 32.064 28.535 1.00 36.23 10 SER B O 1
ATOM 2710 N N . ALA B 2 4 ? 1.542 31.866 26.308 1.00 34.04 11 ALA B N 1
ATOM 2711 C CA . ALA B 2 4 ? 2.071 30.503 26.378 1.00 35.10 11 ALA B CA 1
ATOM 2712 C C . ALA B 2 4 ? 2.949 30.314 25.138 1.00 32.58 11 ALA B C 1
ATOM 2713 O O . ALA B 2 4 ? 2.480 29.835 24.106 1.00 33.95 11 ALA B O 1
ATOM 2715 N N . ILE B 2 5 ? 4.220 30.692 25.248 1.00 32.86 12 ILE B N 1
ATOM 2716 C CA . ILE B 2 5 ? 5.150 30.595 24.128 1.00 34.92 12 ILE B CA 1
ATOM 2717 C C . ILE B 2 5 ? 5.970 29.320 24.280 1.00 32.49 12 ILE B C 1
ATOM 2718 O O . ILE B 2 5 ? 6.832 29.232 25.158 1.00 32.72 12 ILE B O 1
ATOM 2723 N N . ARG B 2 6 ? 5.701 28.340 23.413 1.00 30.94 13 ARG B N 1
ATOM 2724 C CA . ARG B 2 6 ? 6.414 27.069 23.418 1.00 28.48 13 ARG B CA 1
ATOM 2725 C C . ARG B 2 6 ? 7.884 27.287 23.070 1.00 35.63 13 ARG B C 1
ATOM 2726 O O . ARG B 2 6 ? 8.242 28.213 22.340 1.00 36.39 13 ARG B O 1
ATOM 2734 N N . ARG B 2 7 ? 8.748 26.428 23.606 1.00 31.00 14 ARG B N 1
ATOM 2735 C CA . ARG B 2 7 ? 10.185 26.536 23.379 1.00 28.98 14 ARG B CA 1
ATOM 2736 C C . ARG B 2 7 ? 10.657 25.387 22.497 1.00 31.38 14 ARG B C 1
ATOM 2737 O O . ARG B 2 7 ? 10.431 24.206 22.813 1.00 29.49 14 ARG B O 1
ATOM 2745 N N . ALA B 2 8 ? 11.312 25.734 21.398 1.00 31.27 15 ALA B N 1
ATOM 2746 C CA . ALA B 2 8 ? 11.786 24.731 20.461 1.00 28.20 15 ALA B CA 1
ATOM 2747 C C . ALA B 2 8 ? 13.128 24.180 20.906 1.00 26.12 15 ALA B C 1
ATOM 2748 O O . ALA B 2 8 ? 13.949 24.884 21.494 1.00 31.35 15 ALA B O 1
ATOM 2750 N N . SER B 2 9 ? 13.346 22.906 20.617 1.00 27.21 16 SER B N 1
ATOM 2751 C CA . SER B 2 9 ? 14.663 22.332 20.809 1.00 31.88 16 SER B CA 1
ATOM 2752 C C . SER B 2 9 ? 15.702 23.136 20.034 1.00 33.76 16 SER B C 1
ATOM 2753 O O . SER B 2 9 ? 15.385 23.880 19.103 1.00 29.71 16 SER B O 1
ATOM 2756 N N . THR B 2 10 ? 16.961 22.972 20.420 1.00 32.01 17 THR B N 1
ATOM 2757 C CA . THR B 2 10 ? 18.057 23.567 19.675 1.00 34.53 17 THR B CA 1
ATOM 2758 C C . THR B 2 10 ? 19.140 22.532 19.419 1.00 34.25 17 THR B C 1
ATOM 2759 O O . THR B 2 10 ? 19.370 21.624 20.229 1.00 33.03 17 THR B O 1
ATOM 2763 N N . ILE B 2 11 ? 19.795 22.679 18.265 1.00 38.00 18 ILE B N 1
ATOM 2764 C CA . ILE B 2 11 ? 21.014 21.939 17.944 1.00 39.83 18 ILE B CA 1
ATOM 2765 C C . ILE B 2 11 ? 22.117 22.939 17.615 1.00 42.02 18 ILE B C 1
ATOM 2766 O O . ILE B 2 11 ? 21.927 24.157 17.730 1.00 37.37 18 ILE B O 1
ATOM 2771 N N . GLU B 2 12 ? 23.270 22.435 17.194 1.00 42.40 19 GLU B N 1
ATOM 2772 C CA . GLU B 2 12 ? 24.465 23.279 17.024 1.00 60.26 19 GLU B CA 1
ATOM 2773 C C . GLU B 2 12 ? 24.237 24.529 16.159 1.00 65.23 19 GLU B C 1
ATOM 2774 O O . GLU B 2 12 ? 24.917 25.550 16.319 1.00 67.64 19 GLU B O 1
#

Nearest PDB structures (foldseek):
  5n1k-assembly1_A  TM=9.886E-01  e=2.904E-60  Cricetulus griseus
  5n3f-assembly1_A  TM=9.922E-01  e=4.276E-56  Cricetulus griseus
  4aw1-assembly1_A  TM=9.467E-01  e=5.545E-30  Homo sapiens
  1oky-assembly1_A  TM=9.279E-01  e=9.985E-29  Homo sapiens
  1mq4-assembly1_A  TM=9.576E-01  e=9.257E-25  Homo sapiens

CATH classification: 1.10.510.10